Protein 2XTP (pdb70)

Structure (mmCIF, N/CA/C/O backbone):
data_2XTP
#
_entry.id   2XTP
#
_cell.length_a   57.380
_cell.length_b   60.910
_cell.length_c   72.020
_cell.angle_alpha   90.00
_cell.angle_beta   90.00
_cell.angle_gamma   90.00
#
_symmetry.space_group_name_H-M   'P 21 21 21'
#
loop_
_entity.id
_entity.type
_entity.pdbx_description
1 polymer 'GTPASE IMAP FAMILY MEMBER 2'
2 water water
#
loop_
_atom_site.group_PDB
_atom_site.id
_atom_site.type_symbol
_atom_site.label_atom_id
_atom_site.label_alt_id
_atom_site.label_comp_id
_atom_site.label_asym_id
_atom_site.label_entity_id
_atom_site.label_seq_id
_atom_site.pdbx_PDB_ins_code
_atom_site.Cartn_x
_atom_site.Cartn_y
_atom_site.Cartn_z
_atom_site.occupancy
_atom_site.B_iso_or_equiv
_atom_site.auth_seq_id
_atom_site.auth_comp_id
_atom_site.auth_asym_id
_atom_site.auth_atom_id
_atom_site.pdbx_PDB_model_num
ATOM 1 N N . SER A 1 21 ? 10.036 35.955 1.851 1.00 25.10 21 SER A N 1
ATOM 2 C CA . SER A 1 21 ? 11.492 35.746 1.630 1.00 23.54 21 SER A CA 1
ATOM 3 C C . SER A 1 21 ? 12.311 37.031 1.854 1.00 22.33 21 SER A C 1
ATOM 4 O O . SER A 1 21 ? 13.544 36.985 1.778 1.00 22.70 21 SER A O 1
ATOM 7 N N . GLU A 1 22 ? 11.642 38.153 2.156 1.00 19.46 22 GLU A N 1
ATOM 8 C CA . GLU A 1 22 ? 12.349 39.413 2.455 1.00 18.00 22 GLU A CA 1
ATOM 9 C C . GLU A 1 22 ? 13.225 39.301 3.698 1.00 15.93 22 GLU A C 1
ATOM 10 O O . GLU A 1 22 ? 12.970 38.486 4.600 1.00 16.25 22 GLU A O 1
ATOM 16 N N . LEU A 1 23 ? 14.266 40.122 3.724 1.00 12.88 23 LEU A N 1
ATOM 17 C CA . LEU A 1 23 ? 15.214 40.109 4.826 1.00 11.72 23 LEU A CA 1
ATOM 18 C C . LEU A 1 23 ? 15.259 41.509 5.433 1.00 10.65 23 LEU A C 1
ATOM 19 O O . LEU A 1 23 ? 15.579 42.456 4.734 1.00 12.02 23 LEU A O 1
ATOM 24 N N . ARG A 1 24 ? 14.960 41.627 6.727 1.00 8.16 24 ARG A N 1
ATOM 25 C CA . ARG A 1 24 ? 14.921 42.931 7.412 1.00 7.21 24 ARG A CA 1
ATOM 26 C C . ARG A 1 24 ? 16.136 43.060 8.329 1.00 7.98 24 ARG A C 1
ATOM 27 O O . ARG A 1 24 ? 16.387 42.205 9.193 1.00 8.62 24 ARG A O 1
ATOM 35 N N . ILE A 1 25 ? 16.877 44.145 8.124 1.00 7.12 25 ILE A N 1
ATOM 36 C CA . ILE A 1 25 ? 18.086 44.434 8.888 1.00 7.49 25 ILE A CA 1
ATOM 37 C C . ILE A 1 25 ? 17.931 45.793 9.595 1.00 7.25 25 ILE A C 1
ATOM 38 O O . ILE A 1 25 ? 17.590 46.782 8.931 1.00 9.09 25 ILE A O 1
ATOM 43 N N . ILE A 1 26 ? 18.274 45.865 10.886 1.00 7.01 26 ILE A N 1
ATOM 44 C CA . ILE A 1 26 ? 18.321 47.159 11.606 1.00 7.35 26 ILE A CA 1
ATOM 45 C C . ILE A 1 26 ? 19.788 47.523 11.846 1.00 7.11 26 ILE A C 1
ATOM 46 O O . ILE A 1 26 ? 20.569 46.673 12.297 1.00 9.30 26 ILE A O 1
ATOM 51 N N . LEU A 1 27 ? 20.158 48.768 11.548 1.00 7.60 27 LEU A N 1
ATOM 52 C CA . LEU A 1 27 ? 21.537 49.245 11.789 1.00 7.64 27 LEU A CA 1
ATOM 53 C C . LEU A 1 27 ? 21.621 50.030 13.076 1.00 7.99 27 LEU A C 1
ATOM 54 O O . LEU A 1 27 ? 20.805 50.921 13.302 1.00 8.53 27 LEU A O 1
ATOM 59 N N . VAL A 1 28 ? 22.630 49.721 13.900 1.00 8.09 28 VAL A N 1
ATOM 60 C CA . VAL A 1 28 ? 22.858 50.427 15.168 1.00 9.19 28 VAL A CA 1
ATOM 61 C C . VAL A 1 28 ? 24.358 50.581 15.355 1.00 9.06 28 VAL A C 1
ATOM 62 O O . VAL A 1 28 ? 25.125 49.886 14.700 1.00 9.16 28 VAL A O 1
ATOM 66 N N . GLY A 1 29 ? 24.788 51.487 16.229 1.00 9.72 29 GLY A N 1
ATOM 67 C CA . GLY A 1 29 ? 26.211 51.618 16.519 1.00 10.52 29 GLY A CA 1
ATOM 68 C C . GLY A 1 29 ? 26.571 52.969 17.101 1.00 10.18 29 GLY A C 1
ATOM 69 O O . GLY A 1 29 ? 25.826 53.953 16.964 1.00 10.61 29 GLY A O 1
ATOM 70 N N . LYS A 1 30 ? 27.721 53.016 17.763 1.00 9.68 30 LYS A N 1
ATOM 71 C CA . LYS A 1 30 ? 28.262 54.253 18.299 1.00 10.11 30 LYS A CA 1
ATOM 72 C C . LYS A 1 30 ? 28.402 55.316 17.202 1.00 10.01 30 LYS A C 1
ATOM 73 O O . LYS A 1 30 ? 28.768 55.015 16.059 1.00 10.33 30 LYS A O 1
ATOM 79 N N . THR A 1 31 ? 28.162 56.564 17.573 1.00 9.84 31 THR A N 1
ATOM 80 C CA . THR A 1 31 ? 28.390 57.689 16.672 1.00 10.51 31 THR A CA 1
ATOM 81 C C . THR A 1 31 ? 29.793 57.674 16.094 1.00 10.92 31 THR A C 1
ATOM 82 O O . THR A 1 31 ? 30.780 57.483 16.824 1.00 11.95 31 THR A O 1
ATOM 86 N N . GLY A 1 32 ? 29.855 57.856 14.779 1.00 10.36 32 GLY A N 1
ATOM 87 C CA . GLY A 1 32 ? 31.109 57.978 14.058 1.00 10.86 32 GLY A CA 1
ATOM 88 C C . GLY A 1 32 ? 31.641 56.704 13.445 1.00 11.26 32 GLY A C 1
ATOM 89 O O . GLY A 1 32 ? 32.629 56.761 12.696 1.00 12.68 32 GLY A O 1
ATOM 90 N N . THR A 1 33 ? 31.007 55.565 13.741 1.00 11.21 33 THR A N 1
ATOM 91 C CA . THR A 1 33 ? 31.513 54.277 13.238 1.00 10.74 33 THR A CA 1
ATOM 92 C C . THR A 1 33 ? 31.105 53.981 11.796 1.00 10.51 33 THR A C 1
ATOM 93 O O . THR A 1 33 ? 31.638 53.052 11.196 1.00 11.16 33 THR A O 1
ATOM 97 N N . GLY A 1 34 ? 30.163 54.750 11.244 1.00 10.11 34 GLY A N 1
ATOM 98 C CA . GLY A 1 34 ? 29.815 54.601 9.830 1.00 10.17 34 GLY A CA 1
ATOM 99 C C . GLY A 1 34 ? 28.694 53.643 9.503 1.00 9.06 34 GLY A C 1
ATOM 100 O O . GLY A 1 34 ? 28.698 53.043 8.421 1.00 9.21 34 GLY A O 1
ATOM 101 N N . LYS A 1 35 ? 27.701 53.527 10.387 1.00 8.69 35 LYS A N 1
ATOM 102 C CA . LYS A 1 35 ? 26.612 52.579 10.110 1.00 8.49 35 LYS A CA 1
ATOM 103 C C . LYS A 1 35 ? 25.822 52.943 8.856 1.00 8.31 35 LYS A C 1
ATOM 104 O O . LYS A 1 35 ? 25.432 52.053 8.089 1.00 9.21 35 LYS A O 1
ATOM 110 N N . SER A 1 36 ? 25.551 54.233 8.637 1.00 8.23 36 SER A N 1
ATOM 111 C CA . SER A 1 36 ? 24.778 54.611 7.454 1.00 8.80 36 SER A CA 1
ATOM 112 C C . SER A 1 36 ? 25.515 54.256 6.164 1.00 8.40 36 SER A C 1
ATOM 113 O O . SER A 1 36 ? 24.912 53.724 5.231 1.00 8.37 36 SER A O 1
ATOM 116 N N . ALA A 1 37 ? 26.818 54.563 6.116 1.00 8.58 37 ALA A N 1
ATOM 117 C CA . ALA A 1 37 ? 27.647 54.199 4.967 1.00 9.06 37 ALA A CA 1
ATOM 118 C C . ALA A 1 37 ? 27.721 52.682 4.763 1.00 8.45 37 ALA A C 1
ATOM 119 O O . ALA A 1 37 ? 27.800 52.211 3.621 1.00 9.38 37 ALA A O 1
ATOM 121 N N . ALA A 1 38 ? 27.679 51.919 5.856 1.00 8.01 38 ALA A N 1
ATOM 122 C CA . ALA A 1 38 ? 27.647 50.457 5.734 1.00 8.10 38 ALA A CA 1
ATOM 123 C C . ALA A 1 38 ? 26.354 50.003 5.060 1.00 8.46 38 ALA A C 1
ATOM 124 O O . ALA A 1 38 ? 26.375 49.123 4.199 1.00 8.23 38 ALA A O 1
ATOM 126 N N . GLY A 1 39 ? 25.232 50.615 5.462 1.00 8.13 39 GLY A N 1
ATOM 127 C CA . GLY A 1 39 ? 23.950 50.370 4.795 1.00 8.47 39 GLY A CA 1
ATOM 128 C C . GLY A 1 39 ? 24.035 50.657 3.305 1.00 9.05 39 GLY A C 1
ATOM 129 O O . GLY A 1 39 ? 23.540 49.881 2.483 1.00 9.56 39 GLY A O 1
ATOM 130 N N . ASN A 1 40 ? 24.695 51.758 2.959 1.00 9.19 40 ASN A N 1
ATOM 131 C CA . ASN A 1 40 ? 24.849 52.133 1.556 1.00 8.99 40 ASN A CA 1
ATOM 132 C C . ASN A 1 40 ? 25.708 51.137 0.790 1.00 8.82 40 ASN A C 1
ATOM 133 O O . ASN A 1 40 ? 25.431 50.832 -0.377 1.00 10.30 40 ASN A O 1
ATOM 138 N N . SER A 1 41 ? 26.753 50.627 1.443 1.00 8.78 41 SER A N 1
ATOM 139 C CA . SER A 1 41 ? 27.599 49.619 0.809 1.00 9.55 41 SER A CA 1
ATOM 140 C C . SER A 1 41 ? 26.803 48.355 0.487 1.00 9.99 41 SER A C 1
ATOM 141 O O . SER A 1 41 ? 26.915 47.802 -0.614 1.00 9.99 41 SER A O 1
ATOM 144 N N . ILE A 1 42 ? 25.987 47.918 1.448 1.00 10.09 42 ILE A N 1
ATOM 145 C CA . ILE A 1 42 ? 25.148 46.726 1.300 1.00 10.53 42 ILE A CA 1
ATOM 146 C C . ILE A 1 42 ? 24.139 46.873 0.165 1.00 10.58 42 ILE A C 1
ATOM 147 O O . ILE A 1 42 ? 23.963 45.954 -0.644 1.00 12.46 42 ILE A O 1
ATOM 152 N N . LEU A 1 43 ? 23.498 48.035 0.084 1.00 10.98 43 LEU A N 1
ATOM 153 C CA . LEU A 1 43 ? 22.471 48.253 -0.932 1.00 11.77 43 LEU A CA 1
ATOM 154 C C . LEU A 1 43 ? 23.048 48.702 -2.267 1.00 13.02 43 LEU A C 1
ATOM 155 O O . LEU A 1 43 ? 22.326 48.737 -3.254 1.00 14.10 43 LEU A O 1
ATOM 160 N N . ARG A 1 44 ? 24.343 49.024 -2.292 1.00 14.35 44 ARG A N 1
ATOM 161 C CA . ARG A 1 44 ? 25.017 49.499 -3.517 1.00 15.20 44 ARG A CA 1
ATOM 162 C C . ARG A 1 44 ? 24.381 50.790 -4.082 1.00 14.66 44 ARG A C 1
ATOM 163 O O . ARG A 1 44 ? 24.241 50.963 -5.300 1.00 16.19 44 ARG A O 1
ATOM 171 N N . LYS A 1 45 ? 23.999 51.697 -3.184 1.00 13.97 45 LYS A N 1
ATOM 172 C CA . LYS A 1 45 ? 23.438 53.003 -3.545 1.00 13.93 45 LYS A CA 1
ATOM 173 C C . LYS A 1 45 ? 23.506 53.930 -2.340 1.00 14.15 45 LYS A C 1
ATOM 174 O O . LYS A 1 45 ? 23.730 53.484 -1.213 1.00 12.42 45 LYS A O 1
ATOM 180 N N . GLN A 1 46 ? 23.311 55.225 -2.576 1.00 15.37 46 GLN A N 1
ATOM 181 C CA . GLN A 1 46 ? 23.234 56.201 -1.504 1.00 16.27 46 GLN A CA 1
ATOM 182 C C . GLN A 1 46 ? 21.850 56.142 -0.834 1.00 16.06 46 GLN A C 1
ATOM 183 O O . GLN A 1 46 ? 21.026 57.054 -0.971 1.00 17.68 46 GLN A O 1
ATOM 189 N N . ALA A 1 47 ? 21.594 55.055 -0.108 1.00 14.58 47 ALA A N 1
ATOM 190 C CA . ALA A 1 47 ? 20.297 54.815 0.531 1.00 14.58 47 ALA A CA 1
ATOM 191 C C . ALA A 1 47 ? 20.042 55.740 1.710 1.00 13.97 47 ALA A C 1
ATOM 192 O O . ALA A 1 47 ? 18.890 56.155 1.938 1.00 15.66 47 ALA A O 1
ATOM 194 N N . PHE A 1 48 ? 21.112 56.021 2.470 1.00 12.93 48 PHE A N 1
ATOM 195 C CA . PHE A 1 48 ? 21.041 56.790 3.702 1.00 12.15 48 PHE A CA 1
ATOM 196 C C . PHE A 1 48 ? 22.006 57.946 3.587 1.00 13.23 48 PHE A C 1
ATOM 197 O O . PHE A 1 48 ? 23.056 57.828 2.950 1.00 13.54 48 PHE A O 1
ATOM 205 N N . GLU A 1 49 ? 21.652 59.074 4.196 1.00 12.96 49 GLU A N 1
ATOM 206 C CA . GLU A 1 49 ? 22.521 60.253 4.150 1.00 14.13 49 GLU A CA 1
ATOM 207 C C . GLU A 1 49 ? 23.877 59.943 4.789 1.00 14.09 49 GLU A C 1
ATOM 208 O O . GLU A 1 49 ? 23.964 59.484 5.922 1.00 14.51 49 GLU A O 1
ATOM 214 N N . SER A 1 50 ? 24.924 60.182 4.017 1.00 15.00 50 SER A N 1
ATOM 215 C CA . SER A 1 50 ? 26.296 59.949 4.440 1.00 16.25 50 SER A CA 1
ATOM 216 C C . SER A 1 50 ? 27.154 60.635 3.388 1.00 17.79 50 SER A C 1
ATOM 217 O O . SER A 1 50 ? 27.077 60.301 2.211 1.00 20.08 50 SER A O 1
ATOM 220 N N . LYS A 1 51 ? 27.963 61.590 3.805 1.00 18.61 51 LYS A N 1
ATOM 221 C CA . LYS A 1 51 ? 28.714 62.392 2.849 1.00 20.38 51 LYS A CA 1
ATOM 222 C C . LYS A 1 51 ? 30.202 62.237 3.098 1.00 20.82 51 LYS A C 1
ATOM 223 O O . LYS A 1 51 ? 30.686 62.476 4.206 1.00 20.93 51 LYS A O 1
ATOM 229 N N . LEU A 1 52 ? 30.941 61.831 2.067 1.00 21.71 52 LEU A N 1
ATOM 230 C CA . LEU A 1 52 ? 32.385 61.703 2.212 1.00 23.31 52 LEU A CA 1
ATOM 231 C C . LEU A 1 52 ? 32.989 63.004 2.735 1.00 24.09 52 LEU A C 1
ATOM 232 O O . LEU A 1 52 ? 32.663 64.089 2.245 1.00 25.49 52 LEU A O 1
ATOM 237 N N . GLY A 1 53 ? 33.853 62.888 3.741 1.00 24.49 53 GLY A N 1
ATOM 238 C CA . GLY A 1 53 ? 34.545 64.039 4.313 1.00 24.91 53 GLY A CA 1
ATOM 239 C C . GLY A 1 53 ? 33.784 64.767 5.408 1.00 24.21 53 GLY A C 1
ATOM 240 O O . GLY A 1 53 ? 34.264 65.777 5.947 1.00 26.07 53 GLY A O 1
ATOM 241 N N . SER A 1 54 ? 32.590 64.267 5.727 1.00 22.57 54 SER A N 1
ATOM 242 C CA . SER A 1 54 ? 31.771 64.826 6.809 1.00 21.98 54 SER A CA 1
ATOM 243 C C . SER A 1 54 ? 31.314 63.730 7.751 1.00 20.21 54 SER A C 1
ATOM 244 O O . SER A 1 54 ? 31.135 62.581 7.348 1.00 19.40 54 SER A O 1
ATOM 247 N N . GLN A 1 55 ? 31.084 64.114 9.003 1.00 19.05 55 GLN A N 1
ATOM 248 C CA . GLN A 1 55 ? 30.585 63.204 10.031 1.00 18.23 55 GLN A CA 1
ATOM 249 C C . GLN A 1 55 ? 29.083 63.066 9.937 1.00 16.49 55 GLN A C 1
ATOM 250 O O . GLN A 1 55 ? 28.372 64.068 9.831 1.00 18.11 55 GLN A O 1
ATOM 256 N N . THR A 1 56 ? 28.590 61.835 10.013 1.00 13.41 56 THR A N 1
ATOM 257 C CA . THR A 1 56 ? 27.159 61.577 9.916 1.00 12.32 56 THR A CA 1
ATOM 258 C C . THR A 1 56 ? 26.524 61.662 11.302 1.00 10.98 56 THR A C 1
ATOM 259 O O . THR A 1 56 ? 27.105 61.210 12.297 1.00 11.10 56 THR A O 1
ATOM 263 N N . LEU A 1 57 ? 25.346 62.272 11.369 1.00 10.55 57 LEU A N 1
ATOM 264 C CA . LEU A 1 57 ? 24.513 62.157 12.552 1.00 10.57 57 LEU A CA 1
ATOM 265 C C . LEU A 1 57 ? 23.073 61.976 12.093 1.00 10.68 57 LEU A C 1
ATOM 266 O O . LEU A 1 57 ? 22.469 62.876 11.511 1.00 12.16 57 LEU A O 1
ATOM 271 N N . THR A 1 58 ? 22.543 60.793 12.356 1.00 10.11 58 THR A N 1
ATOM 272 C CA . THR A 1 58 ? 21.214 60.434 11.901 1.00 9.86 58 THR A CA 1
ATOM 273 C C . THR A 1 58 ? 20.226 60.862 12.984 1.00 10.70 58 THR A C 1
ATOM 274 O O . THR A 1 58 ? 20.320 60.427 14.125 1.00 10.65 58 THR A O 1
ATOM 278 N N . LYS A 1 59 ? 19.274 61.717 12.611 1.00 11.82 59 LYS A N 1
ATOM 279 C CA . LYS A 1 59 ? 18.301 62.267 13.567 1.00 12.12 59 LYS A CA 1
ATOM 280 C C . LYS A 1 59 ? 17.007 61.449 13.689 1.00 12.67 59 LYS A C 1
ATOM 281 O O . LYS A 1 59 ? 16.348 61.460 14.743 1.00 13.95 59 LYS A O 1
ATOM 287 N N . THR A 1 60 ? 16.635 60.749 12.616 1.00 12.57 60 THR A N 1
ATOM 288 C CA . THR A 1 60 ? 15.352 60.062 12.545 1.00 13.60 60 THR A CA 1
ATOM 289 C C . THR A 1 60 ? 15.537 58.710 11.859 1.00 12.96 60 THR A C 1
ATOM 290 O O . THR A 1 60 ? 16.486 58.520 11.093 1.00 12.81 60 THR A O 1
ATOM 294 N N . CYS A 1 61 ? 14.643 57.766 12.127 1.00 12.62 61 CYS A N 1
ATOM 295 C CA . CYS A 1 61 ? 14.689 56.487 11.414 1.00 13.38 61 CYS A CA 1
ATOM 296 C C . CYS A 1 61 ? 14.350 56.676 9.952 1.00 13.17 61 CYS A C 1
ATOM 297 O O . CYS A 1 61 ? 13.521 57.510 9.602 1.00 14.11 61 CYS A O 1
ATOM 300 N N . SER A 1 62 ? 14.979 55.876 9.102 1.00 12.58 62 SER A N 1
ATOM 301 C CA . SER A 1 62 ? 14.506 55.762 7.727 1.00 12.65 62 SER A CA 1
ATOM 302 C C . SER A 1 62 ? 14.773 54.362 7.230 1.00 11.71 62 SER A C 1
ATOM 303 O O . SER A 1 62 ? 15.508 53.590 7.858 1.00 11.44 62 SER A O 1
ATOM 306 N N . LYS A 1 63 ? 14.159 54.035 6.101 1.00 11.66 63 LYS A N 1
ATOM 307 C CA A LYS A 1 63 ? 14.247 52.705 5.519 0.50 11.73 63 LYS A CA 1
ATOM 308 C CA B LYS A 1 63 ? 14.345 52.715 5.532 0.50 11.48 63 LYS A CA 1
ATOM 309 C C . LYS A 1 63 ? 14.649 52.805 4.049 1.00 11.87 63 LYS A C 1
ATOM 310 O O . LYS A 1 63 ? 14.301 53.783 3.384 1.00 13.20 63 LYS A O 1
ATOM 321 N N . SER A 1 64 ? 15.359 51.801 3.552 1.00 11.22 64 SER A N 1
ATOM 322 C CA . SER A 1 64 ? 15.610 51.687 2.129 1.00 11.44 64 SER A CA 1
ATOM 323 C C . SER A 1 64 ? 15.631 50.210 1.781 1.00 11.13 64 SER A C 1
ATOM 324 O O . SER A 1 64 ? 15.746 49.359 2.672 1.00 12.94 64 SER A O 1
ATOM 327 N N . GLN A 1 65 ? 15.547 49.901 0.505 1.00 11.89 65 GLN A N 1
ATOM 328 C CA . GLN A 1 65 ? 15.439 48.528 0.070 1.00 11.48 65 GLN A CA 1
ATOM 329 C C . GLN A 1 65 ? 16.325 48.279 -1.136 1.00 11.72 65 GLN A C 1
ATOM 330 O O . GLN A 1 65 ? 16.589 49.185 -1.948 1.00 12.26 65 GLN A O 1
ATOM 336 N N . GLY A 1 66 ? 16.789 47.041 -1.239 1.00 10.68 66 GLY A N 1
ATOM 337 C CA . GLY A 1 66 ? 17.578 46.580 -2.373 1.00 11.13 66 GLY A CA 1
ATOM 338 C C . GLY A 1 66 ? 17.397 45.083 -2.501 1.00 11.80 66 GLY A C 1
ATOM 339 O O . GLY A 1 66 ? 16.355 44.535 -2.121 1.00 11.35 66 GLY A O 1
ATOM 340 N N . SER A 1 67 ? 18.419 44.416 -3.021 1.00 13.13 67 SER A N 1
ATOM 341 C CA . SER A 1 67 ? 18.336 42.983 -3.228 1.00 14.03 67 SER A CA 1
ATOM 342 C C . SER A 1 67 ? 19.712 42.333 -3.121 1.00 15.38 67 SER A C 1
ATOM 343 O O . SER A 1 67 ? 20.741 42.978 -3.300 1.00 15.63 67 SER A O 1
ATOM 346 N N . TRP A 1 68 ? 19.703 41.049 -2.810 1.00 16.09 68 TRP A N 1
ATOM 347 C CA . TRP A 1 68 ? 20.909 40.241 -2.869 1.00 17.70 68 TRP A CA 1
ATOM 348 C C . TRP A 1 68 ? 20.456 38.817 -3.056 1.00 18.96 68 TRP A C 1
ATOM 349 O O . TRP A 1 68 ? 19.587 38.350 -2.341 1.00 19.41 68 TRP A O 1
ATOM 360 N N . GLY A 1 69 ? 21.052 38.129 -4.024 1.00 21.78 69 GLY A N 1
ATOM 361 C CA . GLY A 1 69 ? 20.727 36.721 -4.261 1.00 23.91 69 GLY A CA 1
ATOM 362 C C . GLY A 1 69 ? 19.236 36.465 -4.398 1.00 25.31 69 GLY A C 1
ATOM 363 O O . GLY A 1 69 ? 18.689 35.582 -3.724 1.00 26.61 69 GLY A O 1
ATOM 364 N N . ASN A 1 70 ? 18.584 37.267 -5.240 1.00 25.83 70 ASN A N 1
ATOM 365 C CA . ASN A 1 70 ? 17.152 37.113 -5.576 1.00 26.59 70 ASN A CA 1
ATOM 366 C C . ASN A 1 70 ? 16.126 37.320 -4.443 1.00 25.55 70 ASN A C 1
ATOM 367 O O . ASN A 1 70 ? 14.938 37.015 -4.607 1.00 26.29 70 ASN A O 1
ATOM 372 N N . ARG A 1 71 ? 16.581 37.832 -3.302 1.00 23.13 71 ARG A N 1
ATOM 373 C CA . ARG A 1 71 ? 15.677 38.216 -2.218 1.00 21.51 71 ARG A CA 1
ATOM 374 C C . ARG A 1 71 ? 15.789 39.703 -1.917 1.00 18.11 71 ARG A C 1
ATOM 375 O O . ARG A 1 71 ? 16.845 40.314 -2.056 1.00 17.37 71 ARG A O 1
ATOM 383 N N . GLU A 1 72 ? 14.680 40.272 -1.477 1.00 16.16 72 GLU A N 1
ATOM 384 C CA . GLU A 1 72 ? 14.634 41.681 -1.180 1.00 13.73 72 GLU A CA 1
ATOM 385 C C . GLU A 1 72 ? 15.210 41.957 0.197 1.00 12.82 72 GLU A C 1
ATOM 386 O O . GLU A 1 72 ? 14.900 41.245 1.166 1.00 13.08 72 GLU A O 1
ATOM 392 N N . ILE A 1 73 ? 16.045 42.986 0.265 1.00 11.42 73 ILE A N 1
ATOM 393 C CA A ILE A 1 73 ? 16.683 43.390 1.512 0.50 11.55 73 ILE A CA 1
ATOM 394 C CA B ILE A 1 73 ? 16.672 43.396 1.519 0.50 11.84 73 ILE A CA 1
ATOM 395 C C . ILE A 1 73 ? 16.053 44.707 1.952 1.00 11.30 73 ILE A C 1
ATOM 396 O O . ILE A 1 73 ? 15.993 45.658 1.172 1.00 12.89 73 ILE A O 1
ATOM 405 N N . VAL A 1 74 ? 15.587 44.765 3.198 1.00 10.76 74 VAL A N 1
ATOM 406 C CA . VAL A 1 74 ? 14.990 45.982 3.744 1.00 10.72 74 VAL A CA 1
ATOM 407 C C . VAL A 1 74 ? 15.875 46.413 4.902 1.00 10.41 74 VAL A C 1
ATOM 408 O O . VAL A 1 74 ? 16.070 45.643 5.838 1.00 10.32 74 VAL A O 1
ATOM 412 N N . ILE A 1 75 ? 16.436 47.619 4.824 1.00 9.22 75 ILE A N 1
ATOM 413 C CA . ILE A 1 75 ? 17.330 48.099 5.873 1.00 9.17 75 ILE A CA 1
ATOM 414 C C . ILE A 1 75 ? 16.728 49.303 6.571 1.00 9.39 75 ILE A C 1
ATOM 415 O O . ILE A 1 75 ? 16.320 50.270 5.933 1.00 9.57 75 ILE A O 1
ATOM 420 N N . ILE A 1 76 ? 16.706 49.233 7.899 1.00 9.51 76 ILE A N 1
ATOM 421 C CA . ILE A 1 76 ? 16.209 50.328 8.726 1.00 9.79 76 ILE A CA 1
ATOM 422 C C . ILE A 1 76 ? 17.387 50.978 9.435 1.00 9.38 76 ILE A C 1
ATOM 423 O O . ILE A 1 76 ? 18.068 50.328 10.215 1.00 9.63 76 ILE A O 1
ATOM 428 N N . ASP A 1 77 ? 17.646 52.249 9.133 1.00 9.28 77 ASP A N 1
ATOM 429 C CA . ASP A 1 77 ? 18.739 52.984 9.787 1.00 9.85 77 ASP A CA 1
ATOM 430 C C . ASP A 1 77 ? 18.126 53.723 10.964 1.00 10.80 77 ASP A C 1
ATOM 431 O O . ASP A 1 77 ? 16.958 54.148 10.919 1.00 13.61 77 ASP A O 1
ATOM 436 N N . THR A 1 78 ? 18.881 53.790 12.050 1.00 9.96 78 THR A N 1
ATOM 437 C CA . THR A 1 78 ? 18.357 54.337 13.295 1.00 10.29 78 THR A CA 1
ATOM 438 C C . THR A 1 78 ? 19.048 55.642 13.684 1.00 9.25 78 THR A C 1
ATOM 439 O O . THR A 1 78 ? 20.176 55.917 13.257 1.00 9.96 78 THR A O 1
ATOM 443 N N . PRO A 1 79 ? 18.367 56.465 14.501 1.00 9.45 79 PRO A N 1
ATOM 444 C CA . PRO A 1 79 ? 19.022 57.679 14.959 1.00 9.64 79 PRO A CA 1
ATOM 445 C C . PRO A 1 79 ? 20.206 57.368 15.859 1.00 9.39 79 PRO A C 1
ATOM 446 O O . PRO A 1 79 ? 20.161 56.420 16.647 1.00 10.12 79 PRO A O 1
ATOM 450 N N . ASP A 1 80 ? 21.230 58.202 15.791 1.00 9.39 80 ASP A N 1
ATOM 451 C CA . ASP A 1 80 ? 22.388 58.042 16.681 1.00 9.60 80 ASP A CA 1
ATOM 452 C C . ASP A 1 80 ? 21.983 58.020 18.147 1.00 10.43 80 ASP A C 1
ATOM 453 O O . ASP A 1 80 ? 22.595 57.306 18.941 1.00 11.85 80 ASP A O 1
ATOM 466 N N . PHE A 1 82 ? 19.771 56.465 19.656 1.00 11.13 82 PHE A N 1
ATOM 467 C CA . PHE A 1 82 ? 19.511 55.107 20.165 1.00 11.98 82 PHE A CA 1
ATOM 468 C C . PHE A 1 82 ? 20.735 54.595 20.922 1.00 13.44 82 PHE A C 1
ATOM 469 O O . PHE A 1 82 ? 20.603 53.786 21.837 1.00 12.99 82 PHE A O 1
ATOM 477 N N . SER A 1 83 ? 21.920 55.057 20.529 1.00 13.73 83 SER A N 1
ATOM 478 C CA . SER A 1 83 ? 23.172 54.530 21.080 1.00 16.28 83 SER A CA 1
ATOM 479 C C . SER A 1 83 ? 23.672 55.302 22.295 1.00 16.73 83 SER A C 1
ATOM 480 O O . SER A 1 83 ? 24.671 54.919 22.909 1.00 18.00 83 SER A O 1
ATOM 483 N N . TRP A 1 84 ? 22.954 56.354 22.656 1.00 16.93 84 TRP A N 1
ATOM 484 C CA . TRP A 1 84 ? 23.369 57.263 23.714 1.00 18.13 84 TRP A CA 1
ATOM 485 C C . TRP A 1 84 ? 22.716 56.916 25.041 1.00 19.88 84 TRP A C 1
ATOM 486 O O . TRP A 1 84 ? 22.041 55.898 25.145 1.00 20.35 84 TRP A O 1
ATOM 497 N N . LYS A 1 85 ? 22.954 57.747 26.054 1.00 21.50 85 LYS A N 1
ATOM 498 C CA . LYS A 1 85 ? 22.414 57.517 27.408 1.00 24.09 85 LYS A CA 1
ATOM 499 C C . LYS A 1 85 ? 20.997 58.057 27.620 1.00 25.11 85 LYS A C 1
ATOM 500 O O . LYS A 1 85 ? 20.351 57.759 28.632 1.00 26.89 85 LYS A O 1
ATOM 506 N N . ASP A 1 86 ? 20.508 58.817 26.645 1.00 25.86 86 ASP A N 1
ATOM 507 C CA . ASP A 1 86 ? 19.314 59.652 26.801 1.00 25.88 86 ASP A CA 1
ATOM 508 C C . ASP A 1 86 ? 17.973 58.924 26.769 1.00 25.37 86 ASP A C 1
ATOM 509 O O . ASP A 1 86 ? 17.840 57.893 26.117 1.00 24.94 86 ASP A O 1
ATOM 511 N N . HIS A 1 87 ? 16.978 59.481 27.472 1.00 24.90 87 HIS A N 1
ATOM 512 C CA . HIS A 1 87 ? 15.594 58.993 27.406 1.00 23.74 87 HIS A CA 1
ATOM 513 C C . HIS A 1 87 ? 14.580 60.104 27.150 1.00 23.41 87 HIS A C 1
ATOM 514 O O . HIS A 1 87 ? 13.658 60.309 27.938 1.00 25.11 87 HIS A O 1
ATOM 521 N N . CYS A 1 88 ? 14.752 60.830 26.060 1.00 21.39 88 CYS A N 1
ATOM 522 C CA . CYS A 1 88 ? 13.877 61.967 25.789 1.00 20.24 88 CYS A CA 1
ATOM 523 C C . CYS A 1 88 ? 12.595 61.524 25.066 1.00 19.09 88 CYS A C 1
ATOM 524 O O . CYS A 1 88 ? 12.467 60.360 24.656 1.00 18.01 88 CYS A O 1
ATOM 527 N N . GLU A 1 89 ? 11.643 62.446 24.915 1.00 18.52 89 GLU A N 1
ATOM 528 C CA . GLU A 1 89 ? 10.395 62.151 24.205 1.00 18.05 89 GLU A CA 1
ATOM 529 C C . GLU A 1 89 ? 10.637 61.709 22.758 1.00 16.19 89 GLU A C 1
ATOM 530 O O . GLU A 1 89 ? 10.009 60.761 22.274 1.00 15.02 89 GLU A O 1
ATOM 536 N N . ALA A 1 90 ? 11.579 62.370 22.090 1.00 14.89 90 ALA A N 1
ATOM 537 C CA . ALA A 1 90 ? 11.928 62.024 20.722 1.00 14.48 90 ALA A CA 1
ATOM 538 C C . ALA A 1 90 ? 12.459 60.604 20.617 1.00 13.91 90 ALA A C 1
ATOM 539 O O . ALA A 1 90 ? 12.227 59.926 19.613 1.00 13.73 90 ALA A O 1
ATOM 541 N N . LEU A 1 91 ? 13.193 60.160 21.632 1.00 13.58 91 LEU A N 1
ATOM 542 C CA . LEU A 1 91 ? 13.689 58.787 21.648 1.00 13.66 91 LEU A CA 1
ATOM 543 C C . LEU A 1 91 ? 12.534 57.787 21.579 1.00 13.45 91 LEU A C 1
ATOM 544 O O . LEU A 1 91 ? 12.545 56.868 20.743 1.00 12.73 91 LEU A O 1
ATOM 549 N N . TYR A 1 92 ? 11.526 57.962 22.430 1.00 13.76 92 TYR A N 1
ATOM 550 C CA . TYR A 1 92 ? 10.419 57.013 22.442 1.00 14.12 92 TYR A CA 1
ATOM 551 C C . TYR A 1 92 ? 9.675 57.050 21.112 1.00 13.81 92 TYR A C 1
ATOM 552 O O . TYR A 1 92 ? 9.274 56.006 20.602 1.00 14.06 92 TYR A O 1
ATOM 561 N N . LYS A 1 93 ? 9.506 58.247 20.546 1.00 13.73 93 LYS A N 1
ATOM 562 C CA . LYS A 1 93 ? 8.833 58.378 19.253 1.00 13.78 93 LYS A CA 1
ATOM 563 C C . LYS A 1 93 ? 9.607 57.640 18.162 1.00 13.09 93 LYS A C 1
ATOM 564 O O . LYS A 1 93 ? 9.017 56.892 17.377 1.00 12.78 93 LYS A O 1
ATOM 570 N N . GLU A 1 94 ? 10.919 57.840 18.124 1.00 12.41 94 GLU A N 1
ATOM 571 C CA . GLU A 1 94 ? 11.719 57.176 17.107 1.00 11.59 94 GLU A CA 1
ATOM 572 C C . GLU A 1 94 ? 11.828 55.670 17.305 1.00 11.45 94 GLU A C 1
ATOM 573 O O . GLU A 1 94 ? 11.934 54.928 16.335 1.00 11.19 94 GLU A O 1
ATOM 579 N N . VAL A 1 95 ? 11.817 55.213 18.554 1.00 11.47 95 VAL A N 1
ATOM 580 C CA . VAL A 1 95 ? 11.816 53.767 18.784 1.00 11.02 95 VAL A CA 1
ATOM 581 C C . VAL A 1 95 ? 10.535 53.172 18.226 1.00 11.80 95 VAL A C 1
ATOM 582 O O . VAL A 1 95 ? 10.568 52.135 17.550 1.00 11.07 95 VAL A O 1
ATOM 586 N N . GLN A 1 96 ? 9.400 53.816 18.506 1.00 12.11 96 GLN A N 1
ATOM 587 C CA . GLN A 1 96 ? 8.133 53.338 17.941 1.00 12.79 96 GLN A CA 1
ATOM 588 C C . GLN A 1 96 ? 8.194 53.291 16.406 1.00 12.75 96 GLN A C 1
ATOM 589 O O . GLN A 1 96 ? 7.751 52.306 15.789 1.00 12.93 96 GLN A O 1
ATOM 595 N N . ARG A 1 97 ? 8.766 54.334 15.798 1.00 11.42 97 ARG A N 1
ATOM 596 C CA A ARG A 1 97 ? 8.960 54.378 14.350 0.50 11.43 97 ARG A CA 1
ATOM 597 C CA B ARG A 1 97 ? 8.941 54.352 14.341 0.50 11.42 97 ARG A CA 1
ATOM 598 C C . ARG A 1 97 ? 9.823 53.194 13.879 1.00 10.79 97 ARG A C 1
ATOM 599 O O . ARG A 1 97 ? 9.510 52.538 12.885 1.00 11.36 97 ARG A O 1
ATOM 614 N N . CYS A 1 98 ? 10.921 52.931 14.596 1.00 10.65 98 CYS A N 1
ATOM 615 C CA . CYS A 1 98 ? 11.806 51.822 14.240 1.00 9.89 98 CYS A CA 1
ATOM 616 C C . CYS A 1 98 ? 11.059 50.495 14.258 1.00 9.92 98 CYS A C 1
ATOM 617 O O . CYS A 1 98 ? 11.175 49.692 13.322 1.00 10.51 98 CYS A O 1
ATOM 620 N N . TYR A 1 99 ? 10.253 50.286 15.303 1.00 9.88 99 TYR A N 1
ATOM 621 C CA . TYR A 1 99 ? 9.471 49.050 15.420 1.00 10.07 99 TYR A CA 1
ATOM 622 C C . TYR A 1 99 ? 8.463 48.943 14.282 1.00 10.34 99 TYR A C 1
ATOM 623 O O . TYR A 1 99 ? 8.318 47.867 13.686 1.00 11.02 99 TYR A O 1
ATOM 632 N N . LEU A 1 100 ? 7.793 50.046 13.952 1.00 11.04 100 LEU A N 1
ATOM 633 C CA . LEU A 1 100 ? 6.815 50.013 12.848 1.00 12.57 100 LEU A CA 1
ATOM 634 C C . LEU A 1 100 ? 7.511 49.706 11.512 1.00 12.07 100 LEU A C 1
ATOM 635 O O . LEU A 1 100 ? 7.000 48.910 10.735 1.00 12.33 100 LEU A O 1
ATOM 640 N N . LEU A 1 101 ? 8.684 50.298 11.264 1.00 10.80 101 LEU A N 1
ATOM 641 C CA . LEU A 1 101 ? 9.390 50.090 10.003 1.00 10.72 101 LEU A CA 1
ATOM 642 C C . LEU A 1 101 ? 9.985 48.684 9.861 1.00 10.47 101 LEU A C 1
ATOM 643 O O . LEU A 1 101 ? 10.219 48.237 8.742 1.00 11.84 101 LEU A O 1
ATOM 648 N N . SER A 1 102 ? 10.237 48.021 10.992 1.00 10.26 102 SER A N 1
ATOM 649 C CA . SER A 1 102 ? 10.908 46.712 11.003 1.00 9.03 102 SER A CA 1
ATOM 650 C C . SER A 1 102 ? 9.974 45.541 11.337 1.00 10.18 102 SER A C 1
ATOM 651 O O . SER A 1 102 ? 10.409 44.385 11.339 1.00 10.23 102 SER A O 1
ATOM 654 N N . ALA A 1 103 ? 8.699 45.836 11.601 1.00 10.72 103 ALA A N 1
ATOM 655 C CA . ALA A 1 103 ? 7.691 44.804 11.924 1.00 10.75 103 ALA A CA 1
ATOM 656 C C . ALA A 1 103 ? 7.582 43.766 10.800 1.00 11.43 103 ALA A C 1
ATOM 657 O O . ALA A 1 103 ? 7.667 44.121 9.626 1.00 11.61 103 ALA A O 1
ATOM 659 N N . PRO A 1 104 ? 7.367 42.486 11.149 1.00 11.92 104 PRO A N 1
ATOM 660 C CA . PRO A 1 104 ? 7.089 41.927 12.488 1.00 12.27 104 PRO A CA 1
ATOM 661 C C . PRO A 1 104 ? 8.332 41.595 13.300 1.00 12.47 104 PRO A C 1
ATOM 662 O O . PRO A 1 104 ? 8.220 40.971 14.357 1.00 12.97 104 PRO A O 1
ATOM 666 N N . GLY A 1 105 ? 9.492 42.009 12.803 1.00 11.46 105 GLY A N 1
ATOM 667 C CA . GLY A 1 105 ? 10.723 41.909 13.582 1.00 10.33 105 GLY A CA 1
ATOM 668 C C . GLY A 1 105 ? 11.929 41.774 12.663 1.00 9.52 105 GLY A C 1
ATOM 669 O O . GLY A 1 105 ? 11.808 41.288 11.545 1.00 9.89 105 GLY A O 1
ATOM 670 N N . PRO A 1 106 ? 13.120 42.169 13.141 1.00 8.40 106 PRO A N 1
ATOM 671 C CA . PRO A 1 106 ? 14.300 42.089 12.290 1.00 8.00 106 PRO A CA 1
ATOM 672 C C . PRO A 1 106 ? 14.833 40.664 12.183 1.00 8.39 106 PRO A C 1
ATOM 673 O O . PRO A 1 106 ? 14.820 39.905 13.184 1.00 8.68 106 PRO A O 1
ATOM 677 N N . HIS A 1 107 ? 15.318 40.297 10.996 1.00 7.96 107 HIS A N 1
ATOM 678 C CA . HIS A 1 107 ? 16.122 39.071 10.891 1.00 8.99 107 HIS A CA 1
ATOM 679 C C . HIS A 1 107 ? 17.505 39.256 11.472 1.00 9.51 107 HIS A C 1
ATOM 680 O O . HIS A 1 107 ? 18.097 38.304 11.988 1.00 10.21 107 HIS A O 1
ATOM 687 N N . VAL A 1 108 ? 18.029 40.469 11.344 1.00 8.79 108 VAL A N 1
ATOM 688 C CA . VAL A 1 108 ? 19.401 40.783 11.757 1.00 9.82 108 VAL A CA 1
ATOM 689 C C . VAL A 1 108 ? 19.452 42.177 12.352 1.00 9.59 108 VAL A C 1
ATOM 690 O O . VAL A 1 108 ? 18.826 43.111 11.825 1.00 9.11 108 VAL A O 1
ATOM 694 N N . LEU A 1 109 ? 20.205 42.322 13.435 1.00 9.48 109 LEU A N 1
ATOM 695 C CA . LEU A 1 109 ? 20.616 43.645 13.908 1.00 9.40 109 LEU A CA 1
ATOM 696 C C . LEU A 1 109 ? 22.093 43.720 13.651 1.00 10.26 109 LEU A C 1
ATOM 697 O O . LEU A 1 109 ? 22.851 42.821 14.031 1.00 9.96 109 LEU A O 1
ATOM 702 N N . LEU A 1 110 ? 22.501 44.768 12.953 1.00 8.77 110 LEU A N 1
ATOM 703 C CA . LEU A 1 110 ? 23.903 44.920 12.608 1.00 9.05 110 LEU A CA 1
ATOM 704 C C . LEU A 1 110 ? 24.483 45.996 13.504 1.00 8.48 110 LEU A C 1
ATOM 705 O O . LEU A 1 110 ? 24.141 47.187 13.357 1.00 9.05 110 LEU A O 1
ATOM 710 N N . LEU A 1 111 ? 25.333 45.578 14.439 1.00 8.09 111 LEU A N 1
ATOM 711 C CA . LEU A 1 111 ? 25.968 46.480 15.408 1.00 9.27 111 LEU A CA 1
ATOM 712 C C . LEU A 1 111 ? 27.314 46.911 14.872 1.00 9.23 111 LEU A C 1
ATOM 713 O O . LEU A 1 111 ? 28.248 46.107 14.755 1.00 9.10 111 LEU A O 1
ATOM 718 N N . VAL A 1 112 ? 27.395 48.191 14.509 1.00 8.55 112 VAL A N 1
ATOM 719 C CA . VAL A 1 112 ? 28.533 48.678 13.725 1.00 8.90 112 VAL A CA 1
ATOM 720 C C . VAL A 1 112 ? 29.589 49.319 14.631 1.00 9.71 112 VAL A C 1
ATOM 721 O O . VAL A 1 112 ? 29.302 50.270 15.367 1.00 10.61 112 VAL A O 1
ATOM 725 N N . THR A 1 113 ? 30.796 48.777 14.571 1.00 8.92 113 THR A N 1
ATOM 726 C CA . THR A 1 113 ? 31.914 49.257 15.381 1.00 9.38 113 THR A CA 1
ATOM 727 C C . THR A 1 113 ? 33.072 49.515 14.425 1.00 10.24 113 THR A C 1
ATOM 728 O O . THR A 1 113 ? 33.065 49.011 13.303 1.00 10.65 113 THR A O 1
ATOM 732 N N . GLN A 1 114 ? 34.055 50.318 14.849 1.00 9.45 114 GLN A N 1
ATOM 733 C CA . GLN A 1 114 ? 35.252 50.556 14.050 1.00 10.17 114 GLN A CA 1
ATOM 734 C C . GLN A 1 114 ? 36.370 49.641 14.555 1.00 10.51 114 GLN A C 1
ATOM 735 O O . GLN A 1 114 ? 36.642 49.585 15.755 1.00 10.35 114 GLN A O 1
ATOM 741 N N . LEU A 1 115 ? 37.049 48.952 13.640 1.00 10.14 115 LEU A N 1
ATOM 742 C CA . LEU A 1 115 ? 38.136 48.056 14.009 1.00 11.19 115 LEU A CA 1
ATOM 743 C C . LEU A 1 115 ? 39.195 48.736 14.863 1.00 11.87 115 LEU A C 1
ATOM 744 O O . LEU A 1 115 ? 39.707 49.802 14.498 1.00 12.52 115 LEU A O 1
ATOM 749 N N . GLY A 1 116 ? 39.512 48.117 15.997 1.00 12.18 116 GLY A N 1
ATOM 750 C CA . GLY A 1 116 ? 40.547 48.639 16.896 1.00 13.40 116 GLY A CA 1
ATOM 751 C C . GLY A 1 116 ? 40.102 49.744 17.829 1.00 14.27 116 GLY A C 1
ATOM 752 O O . GLY A 1 116 ? 40.933 50.291 18.575 1.00 16.18 116 GLY A O 1
ATOM 753 N N . ARG A 1 117 ? 38.804 50.081 17.800 1.00 14.44 117 ARG A N 1
ATOM 754 C CA . ARG A 1 117 ? 38.296 51.234 18.554 1.00 15.36 117 ARG A CA 1
ATOM 755 C C . ARG A 1 117 ? 36.992 50.911 19.267 1.00 14.70 117 ARG A C 1
ATOM 756 O O . ARG A 1 117 ? 36.022 51.694 19.205 1.00 15.24 117 ARG A O 1
ATOM 764 N N . TYR A 1 118 ? 36.969 49.772 19.963 1.00 14.33 118 TYR A N 1
ATOM 765 C CA . TYR A 1 118 ? 35.809 49.382 20.759 1.00 13.82 118 TYR A CA 1
ATOM 766 C C . TYR A 1 118 ? 35.927 49.966 22.170 1.00 14.16 118 TYR A C 1
ATOM 767 O O . TYR A 1 118 ? 36.740 49.500 22.988 1.00 15.33 118 TYR A O 1
ATOM 776 N N . THR A 1 119 ? 35.135 50.994 22.449 1.00 13.34 119 THR A N 1
ATOM 777 C CA . THR A 1 119 ? 35.272 51.792 23.676 1.00 13.36 119 T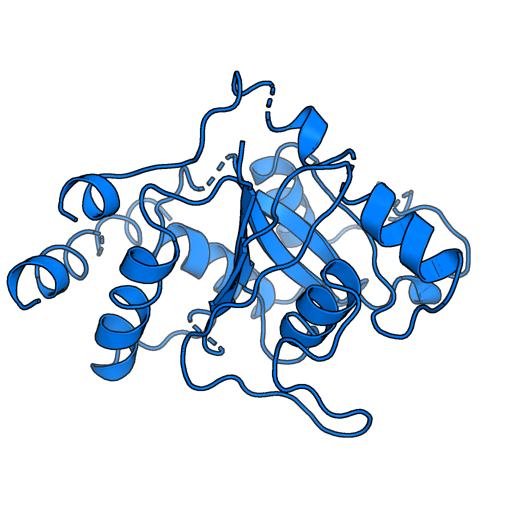HR A CA 1
ATOM 778 C C . THR A 1 119 ? 34.038 51.692 24.573 1.00 13.42 119 THR A C 1
ATOM 779 O O . THR A 1 119 ? 33.080 50.979 24.258 1.00 12.71 119 THR A O 1
ATOM 783 N N . SER A 1 120 ? 34.048 52.441 25.678 1.00 13.63 120 SER A N 1
ATOM 784 C CA A SER A 1 120 ? 32.904 52.522 26.574 0.50 13.97 120 SER A CA 1
ATOM 785 C CA B SER A 1 120 ? 32.897 52.510 26.571 0.50 14.16 120 SER A CA 1
ATOM 786 C C . SER A 1 120 ? 31.637 52.927 25.811 1.00 13.61 120 SER A C 1
ATOM 787 O O . SER A 1 120 ? 30.540 52.490 26.131 1.00 14.06 120 SER A O 1
ATOM 792 N N . GLN A 1 121 ? 31.811 53.768 24.796 1.00 12.74 121 GLN A N 1
ATOM 793 C CA . GLN A 1 121 ? 30.673 54.231 24.000 1.00 12.37 121 GLN A CA 1
ATOM 794 C C . GLN A 1 121 ? 30.113 53.140 23.099 1.00 11.40 121 GLN A C 1
ATOM 795 O O . GLN A 1 121 ? 28.910 53.112 22.853 1.00 11.51 121 GLN A O 1
ATOM 801 N N . ASP A 1 122 ? 30.970 52.245 22.602 1.00 11.19 122 ASP A N 1
ATOM 802 C CA . ASP A 1 122 ? 30.472 51.067 21.889 1.00 10.55 122 ASP A CA 1
ATOM 803 C C . ASP A 1 122 ? 29.741 50.127 22.841 1.00 11.26 122 ASP A C 1
ATOM 804 O O . ASP A 1 122 ? 28.711 49.571 22.477 1.00 10.93 122 ASP A O 1
ATOM 809 N N . GLN A 1 123 ? 30.261 49.985 24.063 1.00 11.63 123 GLN A N 1
ATOM 810 C CA . GLN A 1 123 ? 29.606 49.144 25.076 1.00 13.15 123 GLN A CA 1
ATOM 811 C C . GLN A 1 123 ? 28.213 49.686 25.355 1.00 12.53 123 GLN A C 1
ATOM 812 O O . GLN A 1 123 ? 27.271 48.906 25.501 1.00 12.89 123 GLN A O 1
ATOM 818 N N . GLN A 1 124 ? 28.095 51.019 25.435 1.00 12.87 124 GLN A N 1
ATOM 819 C CA . GLN A 1 124 ? 26.804 51.672 25.661 1.00 13.28 124 GLN A CA 1
ATOM 820 C C . GLN A 1 124 ? 25.844 51.401 24.506 1.00 12.67 124 GLN A C 1
ATOM 821 O O . GLN A 1 124 ? 24.674 51.105 24.709 1.00 13.04 124 GLN A O 1
ATOM 827 N N . ALA A 1 125 ? 26.356 51.472 23.284 1.00 12.26 125 ALA A N 1
ATOM 828 C CA . ALA A 1 125 ? 25.522 51.173 22.127 1.00 12.22 125 ALA A CA 1
ATOM 829 C C . ALA A 1 125 ? 24.976 49.737 22.187 1.00 12.56 125 ALA A C 1
ATOM 830 O O . ALA A 1 125 ? 23.789 49.520 21.909 1.00 12.28 125 ALA A O 1
ATOM 832 N N . ALA A 1 126 ? 25.827 48.786 22.576 1.00 12.16 126 ALA A N 1
ATOM 833 C CA . ALA A 1 126 ? 25.410 47.390 22.710 1.00 12.50 126 ALA A CA 1
ATOM 834 C C . ALA A 1 126 ? 24.371 47.238 23.814 1.00 12.37 126 ALA A C 1
ATOM 835 O O . ALA A 1 126 ? 23.376 46.532 23.639 1.00 12.70 126 ALA A O 1
ATOM 837 N N . GLN A 1 127 ? 24.598 47.892 24.951 1.00 12.09 127 GLN A N 1
ATOM 838 C CA . GLN A 1 127 ? 23.632 47.858 26.049 1.00 13.53 127 GLN A CA 1
ATOM 839 C C . GLN A 1 127 ? 22.279 48.430 25.606 1.00 13.38 127 GLN A C 1
ATOM 840 O O . GLN A 1 127 ? 21.215 47.941 26.002 1.00 13.73 127 GLN A O 1
ATOM 846 N N . ARG A 1 128 ? 22.320 49.457 24.757 1.00 13.01 128 ARG A N 1
ATOM 847 C CA . ARG A 1 128 ? 21.097 50.084 24.283 1.00 13.13 128 ARG A CA 1
ATOM 848 C C . ARG A 1 128 ? 20.314 49.211 23.309 1.00 12.60 128 ARG A C 1
ATOM 849 O O . ARG A 1 128 ? 19.083 49.282 23.251 1.00 13.57 128 ARG A O 1
ATOM 857 N N . VAL A 1 129 ? 21.014 48.358 22.562 1.00 12.13 129 VAL A N 1
ATOM 858 C CA . VAL A 1 129 ? 20.321 47.384 21.737 1.00 12.96 129 VAL A CA 1
ATOM 859 C C . VAL A 1 129 ? 19.480 46.471 22.632 1.00 12.66 129 VAL 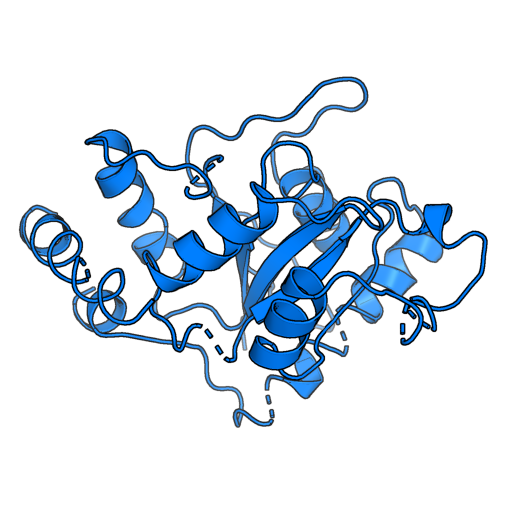A C 1
ATOM 860 O O . VAL A 1 129 ? 18.306 46.194 22.346 1.00 11.94 129 VAL A O 1
ATOM 864 N N . LYS A 1 130 ? 20.064 46.037 23.742 1.00 12.50 130 LYS A N 1
ATOM 865 C CA . LYS A 1 130 ? 19.368 45.158 24.663 1.00 13.13 130 LYS A CA 1
ATOM 866 C C . LYS A 1 130 ? 18.228 45.907 25.334 1.00 13.05 130 LYS A C 1
ATOM 867 O O . LYS A 1 130 ? 17.147 45.359 25.534 1.00 13.21 130 LYS A O 1
ATOM 873 N N . GLU A 1 131 ? 18.453 47.183 25.663 1.00 12.39 131 GLU A N 1
ATOM 874 C CA . GLU A 1 131 ? 17.393 47.980 26.290 1.00 12.93 131 GLU A CA 1
ATOM 875 C C . GLU A 1 131 ? 16.170 48.189 25.387 1.00 12.45 131 GLU A C 1
ATOM 876 O O . GLU A 1 131 ? 15.025 48.049 25.824 1.00 13.16 131 GLU A O 1
ATOM 882 N N . ILE A 1 132 ? 16.434 48.518 24.121 1.00 11.72 132 ILE A N 1
ATOM 883 C CA A ILE A 1 132 ? 15.383 48.909 23.192 0.50 11.45 132 ILE A CA 1
ATOM 884 C CA B ILE A 1 132 ? 15.389 48.904 23.179 0.50 11.92 132 ILE A CA 1
ATOM 885 C C . ILE A 1 132 ? 14.700 47.697 22.561 1.00 11.74 132 ILE A C 1
ATOM 886 O O . ILE A 1 132 ? 13.481 47.708 22.367 1.00 12.29 132 ILE A O 1
ATOM 895 N N . PHE A 1 133 ? 15.491 46.661 22.253 1.00 11.72 133 PHE A N 1
ATOM 896 C CA . PHE A 1 133 ? 14.976 45.482 21.543 1.00 11.50 133 PHE A CA 1
ATOM 897 C C . PHE A 1 133 ? 14.866 44.215 22.378 1.00 12.94 133 PHE A C 1
ATOM 898 O O . PHE A 1 133 ? 14.214 43.250 21.954 1.00 13.40 133 PHE A O 1
ATOM 906 N N . GLY A 1 134 ? 15.452 44.233 23.573 1.00 12.82 134 GLY A N 1
ATOM 907 C CA . GLY A 1 134 ? 15.458 43.071 24.486 1.00 13.45 134 GLY A CA 1
ATOM 908 C C . GLY A 1 134 ? 16.812 42.388 24.509 1.00 13.91 134 GLY A C 1
ATOM 909 O O . GLY A 1 134 ? 17.509 42.349 23.487 1.00 13.36 134 GLY A O 1
ATOM 910 N N . GLU A 1 135 ? 17.197 41.817 25.656 1.00 15.25 135 GLU A N 1
ATOM 911 C CA . GLU A 1 135 ? 18.489 41.119 25.723 1.00 15.94 135 GLU A CA 1
ATOM 912 C C . GLU A 1 135 ? 18.618 39.997 24.687 1.00 15.37 135 GLU A C 1
ATOM 913 O O . GLU A 1 135 ? 19.700 39.753 24.170 1.00 15.50 135 GLU A O 1
ATOM 919 N N . ASP A 1 136 ? 17.504 39.344 24.356 1.00 15.07 136 ASP A N 1
ATOM 920 C CA . ASP A 1 136 ? 17.559 38.249 23.387 1.00 14.81 136 ASP A CA 1
ATOM 921 C C . ASP A 1 136 ? 17.848 38.697 21.948 1.00 13.13 136 ASP A C 1
ATOM 922 O O . ASP A 1 136 ? 18.138 37.872 21.067 1.00 13.26 136 ASP A O 1
ATOM 927 N N . ALA A 1 137 ? 17.762 40.002 21.699 1.00 12.11 137 ALA A N 1
ATOM 928 C CA . ALA A 1 137 ? 18.161 40.518 20.387 1.00 11.44 137 ALA A CA 1
ATOM 929 C C . ALA A 1 137 ? 19.620 40.218 20.029 1.00 11.15 137 ALA A C 1
ATOM 930 O O . ALA A 1 137 ? 19.946 40.162 18.848 1.00 9.47 137 ALA A O 1
ATOM 940 N N . GLY A 1 139 ? 20.939 37.442 20.098 1.00 10.35 139 GLY A N 1
ATOM 941 C CA . GLY A 1 139 ? 20.873 36.196 19.327 1.00 10.53 139 GLY A CA 1
ATOM 942 C C . GLY A 1 139 ? 20.631 36.362 17.830 1.00 10.37 139 GLY A C 1
ATOM 943 O O . GLY A 1 139 ? 20.766 35.398 17.085 1.00 10.82 139 GLY A O 1
ATOM 944 N N . HIS A 1 140 ? 20.278 37.577 17.403 1.00 10.26 140 HIS A N 1
ATOM 945 C CA . HIS A 1 140 ? 20.150 37.914 15.986 1.00 9.90 140 HIS A CA 1
ATOM 946 C C . HIS A 1 140 ? 21.062 39.072 15.613 1.00 9.24 140 HIS A C 1
ATOM 947 O O . HIS A 1 140 ? 20.860 39.689 14.570 1.00 9.75 140 HIS A O 1
ATOM 954 N N . THR A 1 141 ? 22.080 39.346 16.434 1.00 8.85 141 THR A N 1
ATOM 955 C CA . THR A 1 141 ? 23.002 40.448 16.180 1.00 8.79 141 THR A CA 1
ATOM 956 C C . THR A 1 141 ? 24.298 39.923 15.540 1.00 8.13 141 THR A C 1
ATOM 957 O O . THR A 1 141 ? 24.801 38.848 15.893 1.00 8.45 141 THR A O 1
ATOM 961 N N . ILE A 1 142 ? 24.815 40.687 14.586 1.00 8.00 142 ILE A N 1
ATOM 962 C CA . ILE A 1 142 ? 26.122 40.455 13.987 1.00 8.31 142 ILE A CA 1
ATOM 963 C C . ILE A 1 142 ? 26.953 41.708 14.226 1.00 8.34 142 ILE A C 1
ATOM 964 O O . ILE A 1 142 ? 26.437 42.833 14.073 1.00 9.09 142 ILE A O 1
ATOM 969 N N . VAL A 1 143 ? 28.222 41.534 14.626 1.00 8.46 143 VAL A N 1
ATOM 970 C CA . VAL A 1 143 ? 29.111 42.687 14.859 1.00 8.48 143 VAL A CA 1
ATOM 971 C C . VAL A 1 143 ? 29.852 43.036 13.577 1.00 8.68 143 VAL A C 1
ATOM 972 O O . VAL A 1 143 ? 30.522 42.190 12.997 1.00 9.62 143 VAL A O 1
ATOM 976 N N . LEU A 1 144 ? 29.678 44.268 13.109 1.00 9.15 144 LEU A N 1
ATOM 977 C CA . LEU A 1 144 ? 30.418 44.743 11.965 1.00 9.87 144 LEU A CA 1
ATOM 978 C C . LEU A 1 144 ? 31.638 45.518 12.460 1.00 11.47 144 LEU A C 1
ATOM 979 O O . LEU A 1 144 ? 31.593 46.210 13.494 1.00 12.74 144 LEU A O 1
ATOM 984 N N . PHE A 1 145 ? 32.739 45.360 11.747 1.00 10.45 145 PHE A N 1
ATOM 985 C CA . PHE A 1 145 ? 33.955 46.120 12.032 1.00 10.54 145 PHE A CA 1
ATOM 986 C C . PHE A 1 145 ? 34.299 46.927 10.797 1.00 11.16 145 PHE A C 1
ATOM 987 O O . PHE A 1 145 ? 34.721 46.355 9.784 1.00 11.82 145 PHE A O 1
ATOM 995 N N . THR A 1 146 ? 34.107 48.240 10.878 1.00 9.99 146 THR A N 1
ATOM 996 C CA . THR A 1 146 ? 34.487 49.117 9.751 1.00 10.44 146 THR A CA 1
ATOM 997 C C . THR A 1 146 ? 35.989 49.412 9.783 1.00 10.70 146 THR A C 1
ATOM 998 O O . THR A 1 146 ? 36.701 49.018 10.706 1.00 10.68 146 THR A O 1
ATOM 1002 N N . HIS A 1 147 ? 36.480 50.081 8.744 1.00 10.98 147 HIS A N 1
ATOM 1003 C CA . HIS A 1 147 ? 37.918 50.351 8.596 1.00 11.96 147 HIS A CA 1
ATOM 1004 C C . HIS A 1 147 ? 38.747 49.045 8.562 1.00 11.35 147 HIS A C 1
ATOM 1005 O O . HIS A 1 147 ? 39.822 48.931 9.181 1.00 12.42 147 HIS A O 1
ATOM 1012 N N . LYS A 1 148 ? 38.255 48.064 7.807 1.00 11.17 148 LYS A N 1
ATOM 1013 C CA . LYS A 1 148 ? 38.954 46.776 7.698 1.00 11.40 148 LYS A CA 1
ATOM 1014 C C . LYS A 1 148 ? 40.374 46.864 7.129 1.00 12.04 148 LYS A C 1
ATOM 1015 O O . LYS A 1 148 ? 41.189 45.972 7.362 1.00 12.13 148 LYS A O 1
ATOM 1021 N N . GLU A 1 149 ? 40.665 47.937 6.396 1.00 12.58 149 GLU A N 1
ATOM 1022 C CA . GLU A 1 149 ? 42.022 48.206 5.914 1.00 13.54 149 GLU A CA 1
ATOM 1023 C C . GLU A 1 149 ? 43.029 48.235 7.075 1.00 13.26 149 GLU A C 1
ATOM 1024 O O . GLU A 1 149 ? 44.217 47.967 6.877 1.00 14.06 149 GLU A O 1
ATOM 1030 N N . ASP A 1 150 ? 42.546 48.565 8.275 1.00 13.16 150 ASP A N 1
ATOM 1031 C CA . ASP A 1 150 ? 43.419 48.619 9.451 1.00 14.19 150 ASP A CA 1
ATOM 1032 C C . ASP A 1 150 ? 43.856 47.259 9.993 1.00 13.94 150 ASP A C 1
ATOM 1033 O O . ASP A 1 150 ? 44.714 47.193 10.904 1.00 15.25 150 ASP A O 1
ATOM 1038 N N . LEU A 1 151 ? 43.333 46.177 9.407 1.00 12.49 151 LEU A N 1
ATOM 1039 C CA . LEU A 1 151 ? 43.874 44.829 9.639 1.00 12.34 151 LEU A CA 1
ATOM 1040 C C . LEU A 1 151 ? 45.230 44.647 8.986 1.00 13.01 151 LEU A C 1
ATOM 1041 O O . LEU A 1 151 ? 45.948 43.668 9.274 1.00 12.88 151 LEU A O 1
ATOM 1046 N N . ASN A 1 152 ? 45.581 45.590 8.111 1.00 13.08 152 ASN A N 1
ATOM 1047 C CA . ASN A 1 152 ? 46.854 45.543 7.387 1.00 14.46 152 ASN A CA 1
ATOM 1048 C C . ASN A 1 152 ? 47.084 44.197 6.693 1.00 14.25 152 ASN A C 1
ATOM 1049 O O . ASN A 1 152 ? 48.202 43.641 6.733 1.00 16.04 152 ASN A O 1
ATOM 1054 N N . GLY A 1 153 ? 46.020 43.677 6.077 1.00 13.51 153 GLY A N 1
ATOM 1055 C CA . GLY A 1 153 ? 46.081 42.412 5.361 1.00 13.72 153 GLY A CA 1
ATOM 1056 C C . GLY A 1 153 ? 45.913 41.171 6.214 1.00 13.11 153 GLY A C 1
ATOM 1057 O O . GLY A 1 153 ? 45.832 40.071 5.671 1.00 13.13 153 GLY A O 1
ATOM 1058 N N . GLY A 1 154 ? 45.864 41.346 7.542 1.00 12.50 154 GLY A N 1
ATOM 1059 C C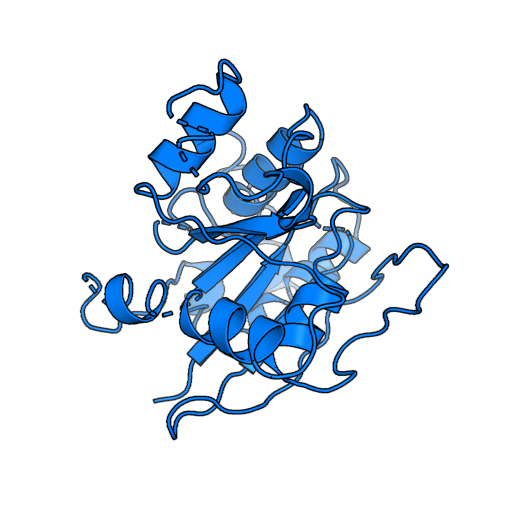A . GLY A 1 154 ? 45.622 40.216 8.449 1.00 13.43 154 GLY A CA 1
ATOM 1060 C C . GLY A 1 154 ? 44.159 39.804 8.456 1.00 13.32 154 GLY A C 1
ATOM 1061 O O . GLY 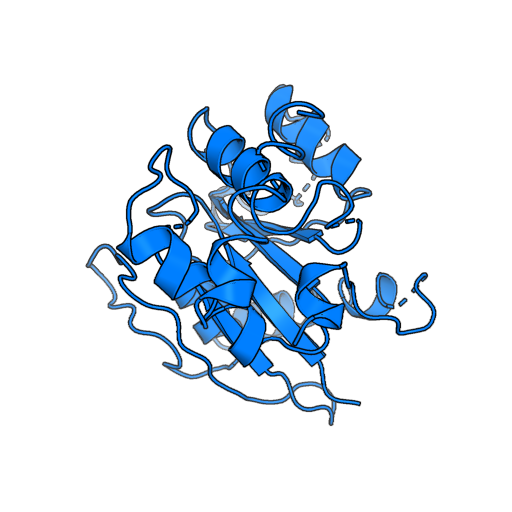A 1 154 ? 43.302 40.532 7.956 1.00 13.84 154 GLY A O 1
ATOM 10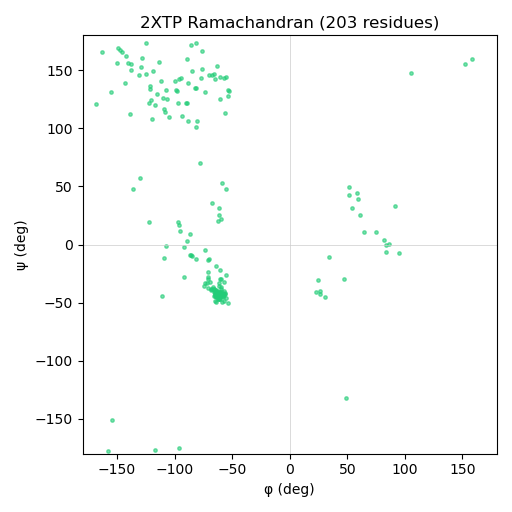62 N N . SER A 1 155 ? 43.863 38.633 9.010 1.00 13.67 155 SER A N 1
ATOM 1063 C CA . SER A 1 155 ? 42.470 38.197 9.067 1.00 14.37 155 SER A CA 1
ATOM 1064 C C . SER A 1 155 ? 41.777 38.765 10.292 1.00 13.84 155 SER A C 1
ATOM 1065 O O . SER A 1 155 ? 42.407 39.009 11.331 1.00 13.13 155 SER A O 1
ATOM 1068 N N . LEU A 1 156 ? 40.479 38.993 10.150 1.00 13.31 156 LEU A N 1
ATOM 1069 C CA . LEU A 1 156 ? 39.660 39.448 11.263 1.00 13.15 156 LEU A CA 1
ATOM 1070 C C . LEU A 1 156 ? 39.656 38.432 12.402 1.00 13.58 156 LEU A C 1
ATOM 1071 O O . LEU A 1 156 ? 39.692 38.829 13.570 1.00 12.50 156 LEU A O 1
ATOM 1089 N N . ASP A 1 158 ? 42.064 36.366 13.311 1.00 14.41 158 ASP A N 1
ATOM 1090 C CA . ASP A 1 158 ? 43.316 36.498 14.056 1.00 14.56 158 ASP A CA 1
ATOM 1091 C C . ASP A 1 158 ? 43.258 37.728 14.955 1.00 14.08 158 ASP A C 1
ATOM 1092 O O . ASP A 1 158 ? 43.722 37.691 16.096 1.00 14.44 158 ASP A O 1
ATOM 1097 N N . TYR A 1 159 ? 42.702 38.823 14.434 1.00 13.89 159 TYR A N 1
ATOM 1098 C CA . TYR A 1 159 ? 42.575 40.043 15.203 1.00 14.44 159 TYR A CA 1
ATOM 1099 C C . TYR A 1 159 ? 41.734 39.796 16.457 1.00 14.43 159 TYR A C 1
ATOM 1100 O O . TYR A 1 159 ? 42.122 40.197 17.559 1.00 15.11 159 TYR A O 1
ATOM 1117 N N . HIS A 1 161 ? 41.202 36.854 17.947 1.00 14.25 161 HIS A N 1
ATOM 1118 C CA . HIS A 1 161 ? 41.934 35.947 18.823 1.00 14.96 161 HIS A CA 1
ATOM 1119 C C . HIS A 1 161 ? 42.970 36.694 19.661 1.00 15.19 161 HIS A C 1
ATOM 1120 O O . HIS A 1 161 ? 43.137 36.424 20.858 1.00 16.13 161 HIS A O 1
ATOM 1127 N N . ASP A 1 162 ? 43.676 37.632 19.026 1.00 15.79 162 ASP A N 1
ATOM 1128 C CA . ASP A 1 162 ? 44.810 38.307 19.647 1.00 17.04 162 ASP A CA 1
ATOM 1129 C C . ASP A 1 162 ? 44.400 39.530 20.466 1.00 17.38 162 ASP A C 1
ATOM 1130 O O . ASP A 1 162 ? 45.225 40.100 21.194 1.00 19.24 162 ASP A O 1
ATOM 1135 N N . SER A 1 163 ? 43.134 39.929 20.355 1.00 16.80 163 SER A N 1
ATOM 1136 C CA . SER A 1 163 ? 42.651 41.122 21.058 1.00 16.80 163 SER A CA 1
ATOM 1137 C C . SER A 1 163 ? 42.496 40.866 22.549 1.00 17.62 163 SER A C 1
ATOM 1138 O O . SER A 1 163 ? 41.888 39.868 22.961 1.00 18.52 163 SER A O 1
ATOM 1141 N N . ASP A 1 164 ? 43.037 41.776 23.352 1.00 18.33 164 ASP A N 1
ATOM 1142 C CA . ASP A 1 164 ? 42.857 41.733 24.800 1.00 18.40 164 ASP A CA 1
ATOM 1143 C C . ASP A 1 164 ? 41.719 42.633 25.304 1.00 17.48 164 ASP A C 1
ATOM 1144 O O . ASP A 1 164 ? 41.642 42.924 26.498 1.00 18.03 164 ASP A O 1
ATOM 1149 N N . ASN A 1 165 ? 40.833 43.063 24.408 1.00 15.54 165 ASN A N 1
ATOM 1150 C CA . ASN A 1 165 ? 39.719 43.912 24.805 1.00 15.05 165 ASN A CA 1
ATOM 1151 C C . ASN A 1 165 ? 38.608 43.037 25.380 1.00 15.68 165 ASN A C 1
ATOM 1152 O O . ASN A 1 165 ? 37.868 42.390 24.637 1.00 15.36 165 ASN A O 1
ATOM 1157 N N . LYS A 1 166 ? 38.516 42.999 26.708 1.00 16.49 166 LYS A N 1
ATOM 1158 C CA . LYS A 1 166 ? 37.566 42.121 27.398 1.00 16.77 166 LYS A CA 1
ATOM 1159 C C . LYS A 1 166 ? 36.113 42.433 27.055 1.00 15.59 166 LYS A C 1
ATOM 1160 O O . LYS A 1 166 ? 35.315 41.516 26.829 1.00 15.60 166 LYS A O 1
ATOM 1166 N N . ALA A 1 167 ? 35.764 43.715 26.991 1.00 14.62 167 ALA A N 1
ATOM 1167 C CA . ALA A 1 167 ? 34.388 44.111 26.666 1.00 14.25 167 ALA A CA 1
ATOM 1168 C C . ALA A 1 167 ? 34.024 43.684 25.253 1.00 13.27 167 ALA A C 1
ATOM 1169 O O . ALA A 1 167 ? 32.913 43.200 25.013 1.00 13.25 167 ALA A O 1
ATOM 1171 N N . LEU A 1 168 ? 34.975 43.821 24.333 1.00 12.19 168 LEU A N 1
ATOM 1172 C CA . LEU A 1 168 ? 34.722 43.389 22.959 1.00 11.92 168 LEU A CA 1
ATOM 1173 C C . LEU A 1 168 ? 34.516 41.869 22.904 1.00 11.90 168 LEU A C 1
ATOM 1174 O O . LEU A 1 168 ? 33.612 41.378 22.226 1.00 10.47 168 LEU A O 1
ATOM 1179 N N . SER A 1 169 ? 35.356 41.130 23.610 1.00 12.05 169 SER A N 1
ATOM 1180 C CA . SER A 1 169 ? 35.203 39.675 23.669 1.00 12.16 169 SER A CA 1
ATOM 1181 C C . SER A 1 169 ? 33.816 39.281 24.175 1.00 12.31 169 SER A C 1
ATOM 1182 O O . SER A 1 169 ? 33.199 38.367 23.637 1.00 11.94 169 SER A O 1
ATOM 1185 N N . LYS A 1 170 ? 33.318 39.985 25.189 1.00 12.39 170 LYS A N 1
ATOM 1186 C CA . LYS A 1 170 ? 32.001 39.685 25.743 1.00 13.48 170 LYS A CA 1
ATOM 1187 C C . LYS A 1 170 ? 30.878 39.958 24.730 1.00 12.17 170 LYS A C 1
ATOM 1188 O O . LYS A 1 170 ? 29.915 39.194 24.640 1.00 12.30 170 LYS A O 1
ATOM 1194 N N . LEU A 1 171 ? 31.007 41.029 23.952 1.00 11.39 171 LEU A N 1
ATOM 1195 C CA . LEU A 1 171 ? 30.033 41.298 22.900 1.00 10.27 171 LEU A CA 1
ATOM 1196 C C . LEU A 1 171 ? 30.058 40.205 21.829 1.00 9.68 171 LEU A C 1
ATOM 1197 O O . LEU A 1 171 ? 29.010 39.690 21.423 1.00 9.44 171 LEU A O 1
ATOM 1202 N N . VAL A 1 172 ? 31.254 39.868 21.342 1.00 8.95 172 VAL A N 1
ATOM 1203 C CA . VAL A 1 172 ? 31.384 38.848 20.301 1.00 8.85 172 VAL A CA 1
ATOM 1204 C C . VAL A 1 172 ? 30.821 37.503 20.795 1.00 9.10 172 VAL A C 1
ATOM 1205 O O . VAL A 1 172 ? 30.127 36.804 20.040 1.00 9.70 172 VAL A O 1
ATOM 1209 N N . ALA A 1 173 ? 31.052 37.176 22.067 1.00 8.94 173 ALA A N 1
ATOM 1210 C CA . ALA A 1 173 ? 30.483 35.955 22.655 1.00 8.49 173 ALA A CA 1
ATOM 1211 C C . ALA A 1 173 ? 28.949 36.006 22.697 1.00 8.94 173 ALA A C 1
ATOM 1212 O O . ALA A 1 173 ? 28.285 35.016 22.389 1.00 9.21 173 ALA A O 1
ATOM 1214 N N . ALA A 1 174 ? 28.397 37.157 23.095 1.00 9.83 174 ALA A N 1
ATOM 1215 C CA . ALA A 1 174 ? 26.934 37.339 23.121 1.00 9.74 174 ALA A CA 1
ATOM 1216 C C . ALA A 1 174 ? 26.331 37.159 21.744 1.00 10.17 174 ALA A C 1
ATOM 1217 O O . ALA A 1 174 ? 25.197 36.709 21.610 1.00 11.05 174 ALA A O 1
ATOM 1219 N N . CYS A 1 175 ? 27.125 37.483 20.715 1.00 9.00 175 CYS A N 1
ATOM 1220 C CA . CYS A 1 175 ? 26.688 37.393 19.327 1.00 8.94 175 CYS A CA 1
ATOM 1221 C C . CYS A 1 175 ? 27.116 36.101 18.663 1.00 9.03 175 CYS A C 1
ATOM 1222 O O . CYS A 1 175 ? 27.134 36.002 17.440 1.00 9.62 175 CYS A O 1
ATOM 1225 N N . GLY A 1 176 ? 27.440 35.085 19.467 1.00 8.47 176 GLY A N 1
ATOM 1226 C CA . GLY A 1 176 ? 27.749 33.758 18.905 1.00 8.42 176 GLY A CA 1
ATOM 1227 C C . GLY A 1 176 ? 28.945 33.715 17.952 1.00 9.11 176 GLY A C 1
ATOM 1228 O O . GLY A 1 176 ? 29.033 32.827 17.098 1.00 9.85 176 GLY A O 1
ATOM 1229 N N . GLY A 1 177 ? 29.875 34.655 18.110 1.00 8.91 177 GLY A N 1
ATOM 1230 C CA . GLY A 1 177 ? 31.050 34.757 17.238 1.00 9.15 177 GLY A CA 1
ATOM 1231 C C . GLY A 1 177 ? 30.769 35.328 15.862 1.00 9.28 177 GLY A C 1
ATOM 1232 O O . GLY A 1 177 ? 31.642 35.286 14.992 1.00 10.83 177 GLY A O 1
ATOM 1233 N N . ARG A 1 178 ? 29.569 35.876 15.654 1.00 9.18 178 ARG A N 1
ATOM 1234 C CA . ARG A 1 178 ? 29.161 36.393 14.337 1.00 8.92 178 ARG A CA 1
ATOM 1235 C C . ARG A 1 178 ? 29.732 37.780 14.090 1.00 9.14 178 ARG A C 1
ATOM 1236 O O . ARG A 1 178 ? 29.267 38.776 14.675 1.00 9.82 178 ARG A O 1
ATOM 1244 N N . ILE A 1 179 ? 30.738 37.832 13.225 1.00 9.40 179 ILE A N 1
ATOM 1245 C CA . ILE A 1 179 ? 31.473 39.063 12.930 1.00 9.32 179 ILE A CA 1
ATOM 1246 C C . ILE A 1 179 ? 31.741 39.192 11.433 1.00 9.99 179 ILE A C 1
ATOM 1247 O O . ILE A 1 179 ? 31.808 38.194 10.687 1.00 11.65 179 ILE A O 1
ATOM 1252 N N . CYS A 1 180 ? 31.912 40.436 11.002 1.00 9.62 180 CYS A N 1
ATOM 1253 C CA A CYS A 1 180 ? 32.210 40.734 9.604 0.50 8.82 180 CYS A CA 1
ATOM 1254 C CA B CYS A 1 180 ? 32.359 40.676 9.642 0.50 10.67 180 CYS A CA 1
ATOM 1255 C C . CYS A 1 180 ? 32.962 42.060 9.512 1.00 9.29 180 CYS A C 1
ATOM 1256 O O . CYS A 1 180 ? 32.685 42.957 10.300 1.00 10.06 180 CYS A O 1
ATOM 1261 N N . ALA A 1 181 ? 33.865 42.185 8.541 1.00 9.49 181 ALA A N 1
ATOM 1262 C CA . ALA A 1 181 ? 34.653 43.411 8.364 1.00 10.05 181 ALA A CA 1
ATOM 1263 C C . ALA A 1 181 ? 34.260 44.115 7.074 1.00 9.94 181 ALA A C 1
ATOM 1264 O O . ALA A 1 181 ? 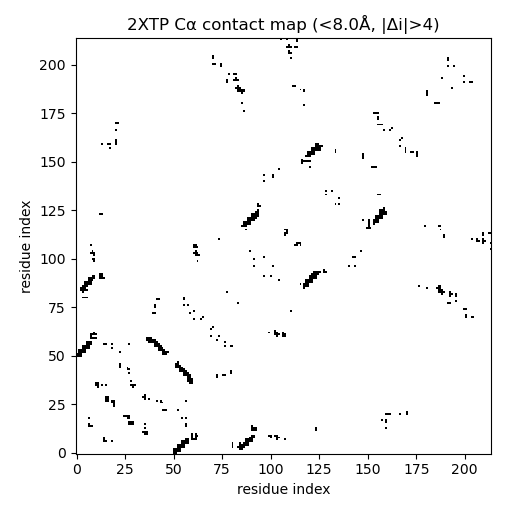34.053 43.464 6.042 1.00 10.50 181 ALA A O 1
ATOM 1266 N N . PHE A 1 182 ? 34.199 45.451 7.133 1.00 8.82 182 PHE A N 1
ATOM 1267 C CA . PHE A 1 182 ? 33.862 46.312 5.990 1.00 9.24 182 PHE A CA 1
ATOM 1268 C C . PHE A 1 182 ? 34.889 47.440 5.857 1.00 9.25 182 PHE A C 1
ATOM 1269 O O . PHE A 1 182 ? 35.429 47.924 6.856 1.00 10.17 182 PHE A O 1
ATOM 1277 N N . ASN A 1 183 ? 35.157 47.825 4.621 1.00 9.03 183 ASN A N 1
ATOM 1278 C CA . ASN A 1 183 ? 35.665 49.150 4.293 1.00 9.75 183 ASN A CA 1
ATOM 1279 C C . ASN A 1 183 ? 34.496 49.857 3.624 1.00 9.85 183 ASN A C 1
ATOM 1280 O O . ASN A 1 183 ? 34.049 49.451 2.541 1.00 10.00 183 ASN A O 1
ATOM 1285 N N . ASN A 1 184 ? 33.965 50.896 4.264 1.00 10.34 184 ASN A N 1
ATOM 1286 C CA . ASN A 1 184 ? 32.810 51.577 3.693 1.00 10.95 184 ASN A CA 1
ATOM 1287 C C . ASN A 1 184 ? 33.084 52.254 2.354 1.00 12.14 184 ASN A C 1
ATOM 1288 O O . ASN A 1 184 ? 32.136 52.538 1.616 1.00 13.17 184 ASN A O 1
ATOM 1293 N N . ARG A 1 185 ? 34.367 52.481 2.054 1.00 12.12 185 ARG A N 1
ATOM 1294 C CA . ARG A 1 185 ? 34.811 53.060 0.776 1.00 13.07 185 ARG A CA 1
ATOM 1295 C C . ARG A 1 185 ? 35.068 52.018 -0.303 1.00 12.83 185 ARG A C 1
ATOM 1296 O O . ARG A 1 185 ? 35.530 52.366 -1.406 1.00 13.76 185 ARG A O 1
ATOM 1304 N N . ALA A 1 186 ? 34.802 50.742 0.007 1.00 11.28 186 ALA A N 1
ATOM 1305 C CA . ALA A 1 186 ? 35.101 49.661 -0.944 1.00 10.98 186 ALA A CA 1
ATOM 1306 C C . ALA A 1 186 ? 34.319 49.835 -2.241 1.00 11.11 186 ALA A C 1
ATOM 1307 O O . ALA A 1 186 ? 33.164 50.290 -2.250 1.00 11.77 186 ALA A O 1
ATOM 1309 N N . GLU A 1 187 ? 34.971 49.474 -3.339 1.00 11.22 187 GLU A N 1
ATOM 1310 C CA . GLU A 1 187 ? 34.343 49.474 -4.660 1.00 12.18 187 GLU A CA 1
ATOM 1311 C C . GLU A 1 187 ? 34.485 48.094 -5.271 1.00 12.04 187 GLU A C 1
ATOM 1312 O O . GLU A 1 187 ? 35.166 47.229 -4.718 1.00 11.72 187 GLU A O 1
ATOM 1318 N N . GLY A 1 188 ? 33.836 47.897 -6.418 1.00 12.59 188 GLY A N 1
ATOM 1319 C CA . GLY A 1 188 ? 34.073 46.708 -7.255 1.00 13.84 188 GLY A CA 1
ATOM 1320 C C . GLY A 1 188 ? 34.045 45.404 -6.502 1.00 13.65 188 GLY A C 1
ATOM 1321 O O . GLY A 1 188 ? 33.124 45.155 -5.718 1.00 13.43 188 GLY A O 1
ATOM 1322 N N . SER A 1 189 ? 35.057 44.571 -6.730 1.00 13.55 189 SER A N 1
ATOM 1323 C CA . SER A 1 189 ? 35.085 43.238 -6.109 1.00 13.85 189 SER A CA 1
ATOM 1324 C C . SER A 1 189 ? 35.345 43.285 -4.591 1.00 13.61 189 SER A C 1
ATOM 1325 O O . SER A 1 189 ? 34.926 42.388 -3.862 1.00 13.96 189 SER A O 1
ATOM 1328 N N . ASN A 1 190 ? 36.045 44.319 -4.119 1.00 13.24 190 ASN A N 1
ATOM 1329 C CA . ASN A 1 190 ? 36.281 44.521 -2.689 1.00 12.41 190 ASN A CA 1
ATOM 1330 C C . ASN A 1 190 ? 34.919 44.698 -1.996 1.00 11.64 190 ASN A C 1
ATOM 1331 O O . ASN A 1 190 ? 34.635 44.040 -0.993 1.00 11.12 190 ASN A O 1
ATOM 1336 N N . GLN A 1 191 ? 34.073 45.539 -2.579 1.00 10.98 191 GLN A N 1
ATOM 1337 C CA . GLN A 1 191 ? 32.719 45.757 -2.073 1.00 11.01 191 GLN A CA 1
ATOM 1338 C C . GLN A 1 191 ? 31.846 44.500 -2.185 1.00 11.23 191 GLN A C 1
ATOM 1339 O O . GLN A 1 191 ? 31.184 44.105 -1.222 1.00 10.74 191 GLN A O 1
ATOM 1345 N N . ASP A 1 192 ? 31.855 43.883 -3.358 1.00 12.75 192 ASP A N 1
ATOM 1346 C CA . ASP A 1 192 ? 31.076 42.664 -3.564 1.00 13.04 192 ASP A CA 1
ATOM 1347 C C . ASP A 1 192 ? 31.478 41.594 -2.555 1.00 12.31 192 ASP A C 1
ATOM 1348 O O . ASP A 1 192 ? 30.606 40.934 -1.971 1.00 11.60 192 ASP A O 1
ATOM 1353 N N . ASP A 1 193 ? 32.783 41.437 -2.329 1.00 11.68 193 ASP A N 1
ATOM 1354 C CA . ASP A 1 193 ? 33.260 40.414 -1.388 1.00 11.82 193 ASP A CA 1
ATOM 1355 C C . ASP A 1 193 ? 32.796 40.685 0.048 1.00 11.23 193 ASP A C 1
ATOM 1356 O O . ASP A 1 193 ? 32.381 39.744 0.752 1.00 10.98 193 ASP A O 1
ATOM 1361 N N . GLN A 1 194 ? 32.877 41.937 0.516 1.00 10.26 194 GLN A N 1
ATOM 1362 C CA . GLN A 1 194 ? 32.474 42.200 1.905 1.00 10.18 194 GLN A CA 1
ATOM 1363 C C . GLN A 1 194 ? 30.968 42.021 2.099 1.00 9.91 194 GLN A C 1
ATOM 1364 O O . GLN A 1 194 ? 30.539 41.505 3.143 1.00 9.83 194 GLN A O 1
ATOM 1370 N N . VAL A 1 195 ? 30.174 42.457 1.117 1.00 10.27 195 VAL A N 1
ATOM 1371 C CA . VAL A 1 195 ? 28.726 42.251 1.197 1.00 10.44 195 VAL A CA 1
ATOM 1372 C C . VAL A 1 195 ? 28.398 40.744 1.125 1.00 10.63 195 VAL A C 1
ATOM 1373 O O . VAL A 1 195 ? 27.549 40.264 1.884 1.00 10.31 195 VAL A O 1
ATOM 1377 N N . LYS A 1 196 ? 29.087 39.993 0.269 1.00 10.66 196 LYS A N 1
ATOM 1378 C CA . LYS A 1 196 ? 28.884 38.538 0.230 1.00 11.08 196 LYS A CA 1
ATOM 1379 C C . LYS A 1 196 ? 29.224 37.893 1.565 1.00 11.34 196 LYS A C 1
ATOM 1380 O O . LYS A 1 196 ? 28.497 37.017 2.039 1.00 11.34 196 LYS A O 1
ATOM 1386 N N . GLU A 1 197 ? 30.335 38.303 2.162 1.00 10.62 197 GLU A N 1
ATOM 1387 C CA . GLU A 1 197 ? 30.710 37.777 3.472 1.00 11.06 197 GLU A CA 1
ATOM 1388 C C . GLU A 1 197 ? 29.622 38.046 4.510 1.00 10.49 197 GLU A C 1
ATOM 1389 O O . GLU A 1 197 ? 29.243 37.149 5.294 1.00 11.13 197 GLU A O 1
ATOM 1395 N N . LEU A 1 198 ? 29.091 39.264 4.513 1.00 9.11 198 LEU A N 1
ATOM 1396 C CA . LEU A 1 198 ? 27.998 39.567 5.426 1.00 9.25 198 LEU A CA 1
ATOM 1397 C C . LEU A 1 198 ? 26.785 38.696 5.135 1.00 9.42 198 LEU A C 1
ATOM 1398 O O . LEU A 1 198 ? 26.161 38.185 6.076 1.00 9.34 198 LEU A O 1
ATOM 1411 N N . ASP A 1 200 ? 26.643 35.801 3.752 1.00 11.54 200 ASP A N 1
ATOM 1412 C CA . ASP A 1 200 ? 26.914 34.426 4.175 1.00 11.90 200 ASP A CA 1
ATOM 1413 C C . ASP A 1 200 ? 26.731 34.266 5.685 1.00 11.38 200 ASP A C 1
ATOM 1414 O O . ASP A 1 200 ? 26.228 33.238 6.151 1.00 12.06 200 ASP A O 1
ATOM 1419 N N . CYS A 1 201 ? 27.168 35.259 6.454 1.00 10.66 201 CYS A N 1
ATOM 1420 C CA A CYS A 1 201 ? 26.967 35.247 7.898 0.50 10.57 201 CYS A CA 1
ATOM 1421 C CA B CYS A 1 201 ? 26.956 35.240 7.903 0.50 10.69 201 CYS A CA 1
ATOM 1422 C C . CYS A 1 201 ? 25.479 35.268 8.232 1.00 10.33 201 CYS A C 1
ATOM 1423 O O . CYS A 1 201 ? 25.014 34.538 9.113 1.00 10.51 201 CYS A O 1
ATOM 1428 N N . ILE A 1 202 ? 24.740 36.119 7.523 1.00 10.29 202 ILE A N 1
ATOM 1429 C CA . ILE A 1 202 ? 23.293 36.199 7.731 1.00 9.65 202 ILE A CA 1
ATOM 1430 C C . ILE A 1 202 ? 22.610 34.861 7.403 1.00 10.28 202 ILE A C 1
ATOM 1431 O O . ILE A 1 202 ? 21.773 34.382 8.180 1.00 10.48 202 ILE A O 1
ATOM 1436 N N . GLU A 1 203 ? 22.975 34.265 6.270 1.00 10.86 203 GLU A N 1
ATOM 1437 C CA . GLU A 1 203 ? 22.394 32.985 5.841 1.00 11.77 203 GLU A CA 1
ATOM 1438 C C . GLU A 1 203 ? 22.685 31.906 6.880 1.00 12.65 203 GLU A C 1
ATOM 1439 O O . GLU A 1 203 ? 21.790 31.139 7.236 1.00 12.95 203 GLU A O 1
ATOM 1445 N N . ASP A 1 204 ? 23.912 31.862 7.398 1.00 12.08 204 ASP A N 1
ATOM 1446 C CA . ASP A 1 204 ? 24.243 30.872 8.447 1.00 12.98 204 ASP A CA 1
ATOM 1447 C C . ASP A 1 204 ? 23.398 31.070 9.705 1.00 12.28 204 ASP A C 1
ATOM 1448 O O . ASP A 1 204 ? 22.893 30.101 10.279 1.00 11.99 204 ASP A O 1
ATOM 1453 N N . LEU A 1 205 ? 23.262 32.323 10.140 1.00 10.59 205 LEU A N 1
ATOM 1454 C CA . LEU A 1 205 ? 22.394 32.651 11.265 1.00 11.27 205 LEU A CA 1
ATOM 1455 C C . LEU A 1 205 ? 20.948 32.198 11.011 1.00 11.57 205 LEU A C 1
ATOM 1456 O O . LEU A 1 205 ? 20.342 31.555 11.864 1.00 11.39 205 LEU A O 1
ATOM 1461 N N . LEU A 1 206 ? 20.396 32.528 9.848 1.00 12.20 206 LEU A N 1
ATOM 1462 C CA . LEU A 1 206 ? 19.011 32.196 9.567 1.00 13.63 206 LEU A CA 1
ATOM 1463 C C . LEU A 1 206 ? 18.805 30.696 9.433 1.00 15.05 206 LEU A C 1
ATOM 1464 O O . LEU A 1 206 ? 17.784 30.182 9.889 1.00 15.28 206 LEU A O 1
ATOM 1477 N N . GLU A 1 208 ? 20.355 28.427 11.134 1.00 16.75 208 GLU A N 1
ATOM 1478 C CA . GLU A 1 208 ? 20.355 27.975 12.507 1.00 17.08 208 GLU A CA 1
ATOM 1479 C C . GLU A 1 208 ? 19.025 28.303 13.214 1.00 17.32 208 GLU A C 1
ATOM 1480 O O . GLU A 1 208 ? 18.576 27.566 14.096 1.00 18.50 208 GLU A O 1
ATOM 1486 N N . LYS A 1 209 ? 18.393 29.404 12.800 1.00 16.02 209 LYS A N 1
ATOM 1487 C CA . LYS A 1 209 ? 17.121 29.880 13.370 1.00 16.28 209 LYS A CA 1
ATOM 1488 C C . LYS A 1 209 ? 15.894 29.418 12.579 1.00 16.00 209 LYS A C 1
ATOM 1489 O O . LYS A 1 209 ? 14.784 29.922 12.811 1.00 15.81 209 LYS A O 1
ATOM 1495 N N . ASN A 1 210 ? 16.086 28.476 11.652 1.00 15.75 210 ASN A N 1
ATOM 1496 C CA . ASN A 1 210 ? 14.991 27.978 10.798 1.00 16.38 210 ASN A CA 1
ATOM 1497 C C . ASN A 1 210 ? 14.282 29.111 10.067 1.00 15.73 210 ASN A C 1
ATOM 1498 O O . ASN A 1 210 ? 13.083 29.051 9.788 1.00 16.13 210 ASN A O 1
ATOM 1503 N N . GLY A 1 211 ? 15.045 30.154 9.763 1.00 14.02 211 GLY A N 1
ATOM 1504 C CA . GLY A 1 211 ? 14.522 31.280 8.997 1.00 14.19 211 GLY A CA 1
ATOM 1505 C C . GLY A 1 211 ? 13.786 32.313 9.818 1.00 13.85 211 GLY A C 1
ATOM 1506 O O . GLY A 1 211 ? 13.343 33.327 9.276 1.00 14.77 211 GLY A O 1
ATOM 1507 N N . ASP A 1 212 ? 13.690 32.083 11.122 1.00 13.28 212 ASP A N 1
ATOM 1508 C CA . ASP A 1 212 ? 12.935 32.962 12.018 1.00 13.90 212 ASP A CA 1
ATOM 1509 C C . ASP A 1 212 ? 13.524 34.351 12.121 1.00 12.88 212 ASP A C 1
ATOM 1510 O O . ASP A 1 212 ? 14.733 34.513 12.176 1.00 13.40 212 ASP A O 1
ATOM 1515 N N . HIS A 1 213 ? 12.672 35.341 12.197 1.00 12.16 213 HIS A N 1
ATOM 1516 C CA . HIS A 1 213 ? 13.095 36.642 12.601 1.00 11.40 213 HIS A CA 1
ATOM 1517 C C . HIS A 1 213 ? 13.002 36.797 14.112 1.00 11.49 213 HIS A C 1
ATOM 1518 O O . HIS A 1 213 ? 12.334 36.058 14.752 1.00 12.37 213 HIS A O 1
ATOM 1525 N N . TYR A 1 214 ? 13.740 37.760 14.650 1.00 11.18 214 TYR A N 1
ATOM 1526 C CA . TYR A 1 214 ? 13.593 38.097 16.057 1.00 11.87 214 TYR A CA 1
ATOM 1527 C C . TYR A 1 214 ? 12.261 38.780 16.280 1.00 12.52 214 TYR A C 1
ATOM 1528 O O . TYR A 1 214 ? 11.793 39.535 15.421 1.00 13.06 214 TYR A O 1
ATOM 1537 N N . THR A 1 215 ? 11.655 38.537 17.440 1.00 13.49 215 THR A N 1
ATOM 1538 C CA . THR A 1 215 ? 10.455 39.265 17.817 1.00 15.54 215 THR A CA 1
ATOM 1539 C C . THR A 1 215 ? 10.366 39.423 19.334 1.00 14.30 215 THR A C 1
ATOM 1540 O O . THR A 1 215 ? 11.181 38.856 20.080 1.00 14.87 215 THR A O 1
ATOM 1544 N N . ASN A 1 216 ? 9.433 40.264 19.774 1.00 14.82 216 ASN A N 1
ATOM 1545 C CA . ASN A 1 216 ? 9.197 40.473 21.196 1.00 15.06 216 ASN A CA 1
ATOM 1546 C C . ASN A 1 216 ? 7.790 41.011 21.425 1.00 15.52 216 ASN A C 1
ATOM 1547 O O . ASN A 1 216 ? 7.006 41.163 20.476 1.00 16.36 216 ASN A O 1
ATOM 1552 N N . GLY A 1 217 ? 7.472 41.291 22.688 1.00 16.59 217 GLY A N 1
ATOM 1553 C CA . GLY A 1 217 ? 6.129 41.740 23.049 1.00 18.15 217 GLY A CA 1
ATOM 1554 C C . GLY A 1 217 ? 5.699 43.038 22.392 1.00 17.72 217 GLY A C 1
ATOM 1555 O O . GLY A 1 217 ? 4.504 43.263 22.154 1.00 19.04 217 GLY A O 1
ATOM 1556 N N . LEU A 1 218 ? 6.667 43.911 22.100 1.00 17.14 218 LEU A N 1
ATOM 1557 C CA . LEU A 1 218 ? 6.338 45.166 21.458 1.00 17.52 218 LEU A CA 1
ATOM 1558 C C . LEU A 1 218 ? 6.000 44.976 19.985 1.00 17.38 218 LEU A C 1
ATOM 1559 O O . LEU A 1 218 ? 5.108 45.647 19.470 1.00 17.94 218 LEU A O 1
ATOM 1564 N N . TYR A 1 219 ? 6.686 44.048 19.311 1.00 16.44 219 TYR A N 1
ATOM 1565 C CA . TYR A 1 219 ? 6.297 43.690 17.945 1.00 16.84 219 TYR A CA 1
ATOM 1566 C C . TYR A 1 219 ? 4.909 43.047 17.924 1.00 17.89 219 TYR A C 1
ATOM 1567 O O . TYR A 1 219 ? 4.103 43.339 17.041 1.00 19.33 219 TYR A O 1
ATOM 1576 N N . SER A 1 220 ? 4.638 42.193 18.908 1.00 29.63 220 SER A N 1
ATOM 1577 C CA . SER A 1 220 ? 3.322 41.558 19.059 1.00 31.98 220 SER A CA 1
ATOM 1578 C C . SER A 1 220 ? 2.211 42.591 19.222 1.00 32.13 220 SER A C 1
ATOM 1579 O O . SER A 1 220 ? 1.141 42.463 18.619 1.00 34.05 220 SER A O 1
ATOM 1582 N N . LEU A 1 221 ? 2.477 43.616 20.032 1.00 29.98 221 LEU A N 1
ATOM 1583 C CA . LEU A 1 221 ? 1.535 44.708 20.244 1.00 30.81 221 LEU A CA 1
ATOM 1584 C C . LEU A 1 221 ? 1.148 45.351 18.918 1.00 31.98 221 LEU A C 1
ATOM 1585 O O . LEU A 1 221 ? -0.030 45.563 18.662 1.00 33.86 221 LEU A O 1
ATOM 1590 N N . ILE A 1 222 ? 2.141 45.629 18.074 1.00 31.31 222 ILE A N 1
ATOM 1591 C CA . ILE A 1 222 ? 1.912 46.185 16.737 1.00 33.27 222 ILE A CA 1
ATOM 1592 C C . ILE A 1 222 ? 0.983 45.307 15.892 1.00 36.33 222 ILE A C 1
ATOM 1593 O O . ILE A 1 222 ? 1.116 44.081 15.879 1.00 37.92 222 ILE A O 1
ATOM 1598 N N . VAL A 1 236 ? -0.760 54.780 19.558 1.00 38.44 236 VAL A N 1
ATOM 1599 C CA . VAL A 1 236 ? 0.584 55.336 19.743 1.00 37.43 236 VAL A CA 1
ATOM 1600 C C . VAL A 1 236 ? 0.890 55.485 21.237 1.00 36.38 236 VAL A C 1
ATOM 1601 O O . VAL A 1 236 ? 1.976 55.125 21.693 1.00 34.45 236 VAL A O 1
ATOM 1605 N N . LYS A 1 237 ? -0.082 55.999 21.991 1.00 37.71 237 LYS A N 1
ATOM 1606 C CA . LYS A 1 237 ? 0.040 56.149 23.446 1.00 37.46 237 LYS A CA 1
ATOM 1607 C C . LYS A 1 237 ? 0.222 54.809 24.167 1.00 35.23 237 LYS A C 1
ATOM 1608 O O . LYS A 1 237 ? 1.023 54.704 25.105 1.00 34.27 237 LYS A O 1
ATOM 1610 N N . GLU A 1 238 ? -0.521 53.792 23.728 1.00 34.08 238 GLU A N 1
ATOM 1611 C CA . GLU A 1 238 ? -0.384 52.440 24.281 1.00 32.72 238 GLU A CA 1
ATOM 1612 C C . GLU A 1 238 ? 1.034 51.885 24.085 1.00 29.42 238 GLU A C 1
ATOM 1613 O O . GLU A 1 238 ? 1.637 51.343 25.017 1.00 29.17 238 GLU A O 1
ATOM 1619 N N . PHE A 1 239 ? 1.563 52.024 22.874 1.00 27.72 239 PHE A N 1
ATOM 1620 C CA . PHE A 1 239 ? 2.915 51.562 22.591 1.00 24.57 239 PHE A CA 1
ATOM 1621 C C . PHE A 1 239 ? 3.945 52.296 23.452 1.00 24.01 239 PHE A C 1
ATOM 1622 O O . PHE A 1 239 ? 4.836 51.667 24.030 1.00 22.84 239 PHE A O 1
ATOM 1630 N N . LYS A 1 240 ? 3.828 53.623 23.532 1.00 25.22 240 LYS A N 1
ATOM 1631 C CA . LYS A 1 240 ? 4.764 54.414 24.333 1.00 25.93 240 LYS A CA 1
ATOM 1632 C C . LYS A 1 240 ? 4.864 53.925 25.787 1.00 26.17 240 LYS A C 1
ATOM 1633 O O . LYS A 1 240 ? 5.969 53.694 26.295 1.00 25.22 240 LYS A O 1
ATOM 1639 N N . GLN A 1 241 ? 3.710 53.761 26.442 1.00 27.45 241 GLN A N 1
ATOM 1640 C CA . GLN A 1 241 ? 3.660 53.280 27.826 1.00 28.32 241 GLN A CA 1
ATOM 1641 C C . GLN A 1 241 ? 4.320 51.909 27.995 1.00 26.44 241 GLN A C 1
ATOM 1642 O O . GLN A 1 241 ? 5.072 51.686 28.952 1.00 27.16 241 GLN A O 1
ATOM 1644 N N . SER A 1 242 ? 4.047 51.009 27.052 1.00 25.13 242 SER A N 1
ATOM 1645 C CA A SER A 1 242 ? 4.602 49.659 27.065 0.50 23.87 242 SER A CA 1
ATOM 1646 C CA B SER A 1 242 ? 4.602 49.662 27.087 0.50 24.23 242 SER A CA 1
ATOM 1647 C C . SER A 1 242 ? 6.112 49.664 26.837 1.00 22.18 242 SER A C 1
ATOM 1648 O O . SER A 1 242 ? 6.851 48.881 27.443 1.00 22.27 242 SER A O 1
ATOM 1653 N N . LEU A 1 243 ? 6.567 50.549 25.955 1.00 21.38 243 LEU A N 1
ATOM 1654 C CA . LEU A 1 243 ? 7.986 50.648 25.635 1.00 19.91 243 LEU A CA 1
ATOM 1655 C C . LEU A 1 243 ? 8.790 51.118 26.844 1.00 20.79 243 LEU A C 1
ATOM 1656 O O . LEU A 1 243 ? 9.853 50.565 27.145 1.00 20.18 243 LEU A O 1
ATOM 1661 N N . ILE A 1 244 ? 8.273 52.133 27.538 1.00 22.76 244 ILE A N 1
ATOM 1662 C CA . ILE A 1 244 ? 8.937 52.655 28.728 1.00 24.25 244 ILE A CA 1
ATOM 1663 C C . ILE A 1 244 ? 9.103 51.542 29.762 1.00 24.41 244 ILE A C 1
ATOM 1664 O O . ILE A 1 244 ? 10.185 51.387 30.340 1.00 24.55 244 ILE A O 1
ATOM 1669 N N . LYS A 1 245 ? 8.041 50.762 29.974 1.00 24.75 245 LYS A N 1
ATOM 1670 C CA . LYS A 1 245 ? 8.090 49.624 30.902 1.00 26.13 245 LYS A CA 1
ATOM 1671 C C . LYS A 1 245 ? 9.056 48.546 30.420 1.00 24.14 245 LYS A C 1
ATOM 1672 O O . LYS A 1 245 ? 9.835 48.005 31.203 1.00 25.18 245 LYS A O 1
ATOM 1675 N N . TYR A 1 246 ? 9.043 48.274 29.119 1.00 22.40 246 TYR A N 1
ATOM 1676 C CA . TYR A 1 246 ? 9.911 47.256 28.540 1.00 21.31 246 TYR A CA 1
ATOM 1677 C C . TYR A 1 246 ? 11.392 47.616 28.734 1.00 20.47 246 TYR A C 1
ATOM 1678 O O . TYR A 1 246 ? 12.202 46.765 29.152 1.00 20.78 246 TYR A O 1
ATOM 1695 N N . GLU A 1 248 ? 12.726 49.732 30.960 1.00 24.58 248 GLU A N 1
ATOM 1696 C CA . GLU A 1 248 ? 13.032 49.680 32.387 1.00 27.33 248 GLU A CA 1
ATOM 1697 C C . GLU A 1 248 ? 13.365 48.250 32.818 1.00 27.52 248 GLU 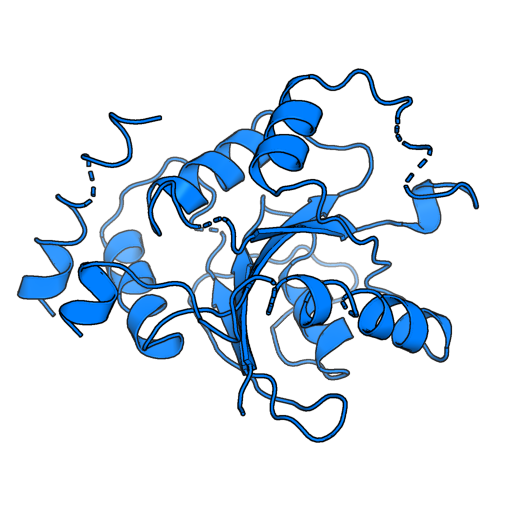A C 1
ATOM 1698 O O . GLU A 1 248 ? 14.348 48.023 33.528 1.00 28.81 248 GLU A O 1
ATOM 1702 N N . THR A 1 249 ? 12.559 47.293 32.358 1.00 26.88 249 THR A N 1
ATOM 1703 C CA . THR A 1 249 ? 12.778 45.875 32.645 1.00 27.99 249 THR A CA 1
ATOM 1704 C C . THR A 1 249 ? 14.117 45.393 32.084 1.00 27.31 249 THR A C 1
ATOM 1705 O O . THR A 1 249 ? 14.860 44.683 32.759 1.00 28.66 249 THR A O 1
ATOM 1709 N N . GLN A 1 250 ? 14.430 45.802 30.856 1.00 25.56 250 GLN A N 1
ATOM 1710 C CA . GLN A 1 250 ? 15.680 45.393 30.225 1.00 25.62 250 GLN A CA 1
ATOM 1711 C C . GLN A 1 250 ? 16.914 45.968 30.924 1.00 27.54 250 GLN A C 1
ATOM 1712 O O . GLN A 1 250 ? 17.937 45.286 31.018 1.00 28.27 250 GLN A O 1
ATOM 1718 N N . ARG A 1 251 ? 16.811 47.204 31.417 1.00 29.18 251 ARG A N 1
ATOM 1719 C CA . ARG A 1 251 ? 17.900 47.820 32.197 1.00 32.13 251 ARG A CA 1
ATOM 1720 C C . ARG A 1 251 ? 18.279 46.981 33.418 1.00 35.26 251 ARG A C 1
ATOM 1721 O O . ARG A 1 251 ? 19.468 46.833 33.732 1.00 36.57 251 ARG A O 1
ATOM 1729 N N . SER A 1 252 ? 17.266 46.423 34.087 1.00 36.90 252 SER A N 1
ATOM 1730 C CA A SER A 1 252 ? 17.474 45.570 35.255 0.50 40.09 252 SER A CA 1
ATOM 1731 C CA B SER A 1 252 ? 17.496 45.583 35.260 0.50 40.08 252 SER A CA 1
ATOM 1732 C C . SER A 1 252 ? 18.266 44.310 34.910 1.00 40.10 252 SER A C 1
ATOM 1733 O O . SER A 1 252 ? 19.204 43.944 35.620 1.00 42.47 252 SER A O 1
ATOM 1738 N N . TYR A 1 253 ? 17.888 43.647 33.815 1.00 38.36 253 TYR A N 1
ATOM 1739 C CA . TYR A 1 253 ? 18.583 42.428 33.380 1.00 39.17 253 TYR A CA 1
ATOM 1740 C C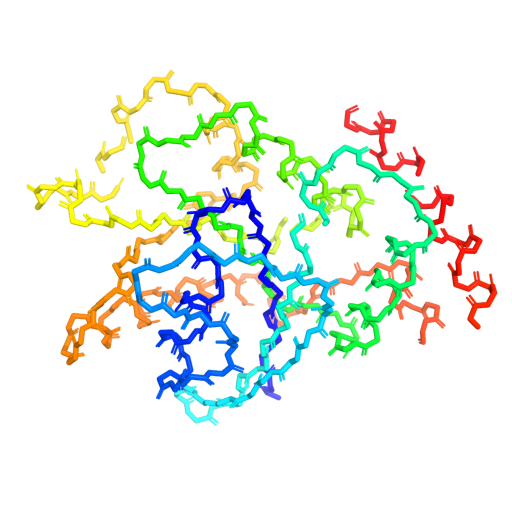 . TYR A 1 253 ? 20.059 42.696 33.086 1.00 39.34 253 TYR A C 1
ATOM 1741 O O . TYR A 1 253 ? 20.920 41.878 33.425 1.00 41.19 253 TYR A O 1
ATOM 1750 N N . THR A 1 254 ? 20.332 43.837 32.451 1.00 38.01 254 THR A N 1
ATOM 1751 C CA . THR A 1 254 ? 21.694 44.296 32.169 1.00 38.46 254 THR A CA 1
ATOM 1752 C C . THR A 1 254 ? 22.437 44.624 33.466 1.00 41.50 254 THR A C 1
ATOM 1753 O O . THR A 1 254 ? 21.871 45.224 34.386 1.00 43.05 254 THR A O 1
#

Secondary structure (DSSP, 8-state):
--EEEEEEE-TTS-HHHHHHHHHTS--S---TTS-----S-EEEEEEETTEEEEEEE-----SS---HHHHHHHHHHHHHHTT--SEEEEEEETT---HHHHHHHHHHHHHH-TT---EEEEEE-GGGGTT----------HHHHHHHHHTTT-EEE--TT--HHHHHHHHHH--HHHHH---TTPPP--HHHHH--HHHHHHHHH--HHHHH-

InterPro domains:
  IPR006703 AIG1-type guanine nucleotide-binding (G) domain [PF04548] (23-227)
  IPR006703 AIG1-type guanine nucleotide-binding (G) domain [PS51720] (20-223)
  IPR027417 P-loop containing nucleoside triphosphate hydrolase [G3DSA:3.40.50.300] (21-234)
  IPR027417 P-loop containing nucleoside triphosphate hydrolase [SSF52540] (19-222)
  IPR045058 GTPase GIMA/IAN/Toc [PTHR10903] (22-241)

Foldseek 3Di:
DEAEEEEFEAFQLCRQLVVCLLQVHNFDDDDPPDGDFAQAKDWDWHDDPPHIYIYIYAGSLLDPDDDPSVLVRLLVSLVSQPLFHQAYEYGEAPPDCDPSRLSRVLSCCLSANLVSLRYAYEHEPCVVCVPPPVVSCPDPPPSVVVVCVSNVVHYAYYHSPDDDVNSVVRSVSNVSSVVSVCVVVDGDHDPLSVVVHVVSSVVSVVSCVSVVVD

Sequence (214 aa):
SELRIILVGKTGTGKSAAGNSILRKQAFESKLGSQTLTKTCSKKSQGSWGNREIIVIIDTPDFSWKDHCEALYKEVQRRCYLLSAPGPHVLLLVTQLGRYTSSQDQQAAQRVKEIIFGEDAGHTIVLFTHKEDLNGGSLDYHDSDNKALSKLVAACGGRICCAFNNRAEGSNQDDQVKELDCCIEDLLEKNGDHYTNGLYSLIVKEFKQSSLIKYETQRSSYT

Organism: Homo sapiens (NCBI:txid9606)

Nearest PDB structures (foldseek):
  2xtp-assembly1_A  TM=1.002E+00  e=2.990E-40  Homo sapiens
  2xto-assembly2_B  TM=9.708E-01  e=2.024E-36  Homo sapiens
  2xtm-assembly1_A  TM=9.665E-01  e=5.166E-34  Homo sapiens
  3p1j-assembly2_C  TM=9.439E-01  e=7.752E-29  Homo sapiens
  3zjc-assembly1_A  TM=8.467E-01  e=1.813E-19  Homo sapiens

Solvent-accessible surface area: 10863 Å² total

B-factor: mean 16.33, std 7.25, range [3.83, 44.23]

GO terms:
  GO:0005811 lipid droplet (C, IDA)
  GO:0042802 identical protein binding (F, IPI)
  GO:0005515 protein binding (F, IPI)

Radius of gyration: 16.39 Å; Cα contacts (8 Å, |Δi|>4): 385; chains: 1; bounding box: 47×37×42 Å